Protein AF-0000000079622270 (afdb_homodimer)

Solvent-accessible surface area (backbone atoms only — not comparable to full-atom values): 20433 Å² total; per-residue (Å²): 143,78,89,79,77,82,78,74,82,76,76,93,71,80,85,79,72,76,72,89,62,72,89,66,69,78,71,72,76,74,72,71,74,70,73,71,74,72,74,70,72,70,67,76,63,56,69,81,49,90,47,41,33,38,30,52,75,42,69,56,96,62,70,90,49,65,38,45,79,69,35,42,34,30,33,38,38,40,34,24,39,50,86,61,53,71,69,50,54,27,66,84,71,71,46,60,49,71,49,55,34,57,70,72,81,57,46,54,43,54,40,58,67,50,42,44,38,28,40,59,17,26,37,37,36,37,25,12,14,88,33,54,52,24,70,72,26,52,75,91,70,35,58,51,54,39,33,40,35,33,46,36,34,32,46,23,46,68,83,47,53,56,72,68,77,76,71,75,76,69,84,122,139,85,77,79,76,78,78,74,88,80,76,88,72,81,82,92,70,78,79,86,65,74,91,67,76,81,76,74,79,74,76,71,75,71,73,74,74,73,74,72,73,73,67,77,63,55,70,82,47,90,45,43,33,36,31,52,75,42,70,56,96,61,70,89,50,64,38,44,78,68,35,41,34,28,35,38,38,40,34,24,40,50,86,61,53,70,69,50,51,27,66,84,72,70,47,60,50,71,50,52,33,57,70,73,81,56,46,54,42,55,40,58,68,50,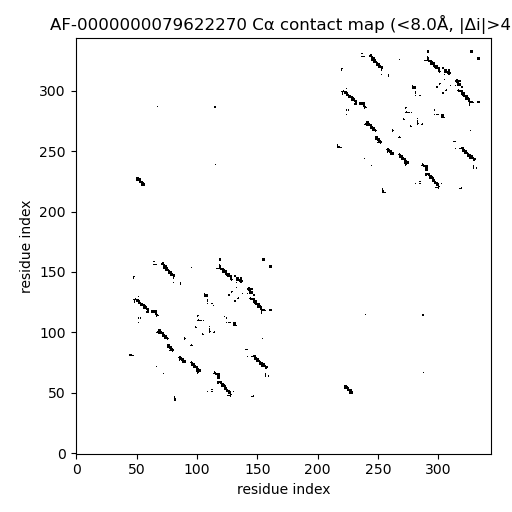40,45,38,30,40,58,16,28,37,37,36,38,26,13,13,88,33,54,52,23,70,72,26,53,76,91,70,35,58,50,53,39,34,40,35,33,45,37,34,34,44,24,46,70,84,45,53,55,74,68,77,78,69,76,72,72,83,123

Nearest PDB structures (foldseek):
  4nnr-assembly2_B  TM=9.450E-01  e=5.520E-14  Homo sapiens
  6vcv-assembly2_B  TM=9.577E-01  e=2.517E-13  Aspergillus fumigatus Af293
  7u0u-assembly1_B  TM=9.580E-01  e=2.979E-13  Aspergillus fumigatus
  7u0s-assembly1_A  TM=9.623E-01  e=5.224E-13  Aspergillus fumigatus Af293
  4r0x-assembly1_A  TM=9.320E-01  e=8.672E-12  Homo sapiens

Secondary structure (DSSP, 8-state):
-------------S---TTTTSTTS--------------------PPP-SSEEEEEEE--S---SB--TT-EEEEEEEEE-TTS-EEEESTTTTS-EEEETTSSSS-HHHHHHTTTPBTT-EEEEEE-GGGTTTTT-BTTTB-TT--EEEEEEEEEETTEE-----------/-----------TT----SSTTSTTS--------------------PPP-SSEEEEEEE--S---SB--TT-EEEEEEEEE-TTS-EEEESTTTTS-EEEETTSSSS-HHHHHHTTTPBTT-EEEEEE-GGGTTTTT-BTTTB-TT--EEEEEEEEEETTEE-----------

pLDDT: mean 76.38, std 29.59, range [21.58, 98.81]

Foldseek 3Di:
DDDPDDDPPDDPDDDPPDPPPDDPDDPPPPVPPPVPPPPPPPPVQDDADPDKDKDFDDDDPDFPDFDAQFWKFWKWKWKDFSVGHTQDGCVVVPGTDIDGALPPPAFQSRNPRRGGGGAFTKMKIWAWQVRHVAQPFDPPRTHGRTIMIMIMHTADINPHGDPPPCPPPPDD/DDPPPVVPDDDDDDDPDDDPPDPPDDPPPPVPPP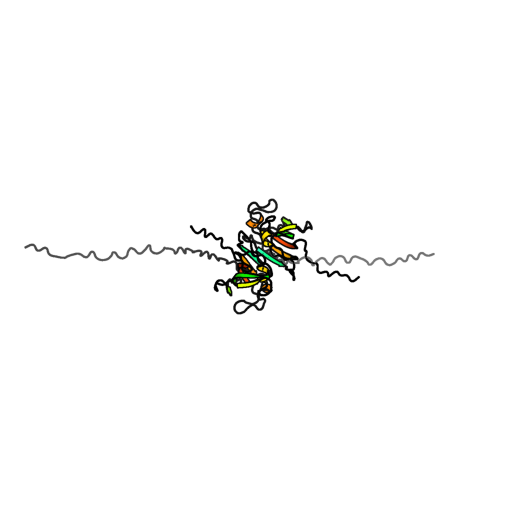PPPPPPPPPVQDDADPDKDKDFDDDDPDFPDFDAQFWKFWKWKWKDFSVGHTQDTCVVVPGTDIDGALPPPAFQSRNPRRGGGGAFTKMKIWAWQVRHVAQPFDPPRTHGRTIMIMIMHTADINPHGDPPPPPPPPPD

Organism: NCBI:txid192012

Sequence (344 aa):
MYKVESNQPVHFTLTMKMANLRLASAIKESLILILLVTATLVSAKSGDVTELQIGVKHKPASCEVQAHKGDKIKVHYRGKLTDGTVFDSSFERGTPFEFELGSGHVIKGWDQGLLGMCVGEKRKLKIPAKMGYGERGSPPKIPGGATLIFDTELIAVNGKGAVLGDDNKGELMYKVESNQPVHFTLTMKMANLRLASAIKESLILILLVTATLVSAKSGDVTELQIGVKHKPASCEVQAHKGDKIKVHYRGKLTDGTVFDSSFERGTPFEFELGSGHVIKGWDQGLLGMCVGEKRKLKIPAKMGYGERGSPPKIPGGATLIFDTELIAVNGKGAVLGDDNKGEL

Structure (mmCIF, N/CA/C/O backbone):
data_AF-0000000079622270-model_v1
#
loop_
_entity.id
_entity.type
_entity.pdbx_description
1 polymer 'peptidylprolyl isomerase'
#
loop_
_atom_site.group_PDB
_atom_site.id
_atom_site.type_symbol
_atom_site.label_atom_id
_atom_site.label_alt_id
_atom_site.label_comp_id
_atom_site.label_asym_id
_atom_site.label_entity_id
_atom_site.label_seq_id
_atom_site.pdbx_PDB_ins_code
_atom_site.Cartn_x
_atom_site.Cartn_y
_atom_site.Cartn_z
_atom_site.occupancy
_atom_site.B_iso_or_equiv
_atom_site.auth_seq_id
_atom_site.auth_comp_id
_atom_site.auth_asym_id
_atom_site.auth_atom_id
_atom_site.pdbx_PDB_model_num
ATOM 1 N N . MET A 1 1 ? -88.125 74.312 -42.094 1 22.88 1 MET A N 1
ATOM 2 C CA . MET A 1 1 ? -87.312 74.5 -40.906 1 22.88 1 MET A CA 1
ATOM 3 C C . MET A 1 1 ? -87.25 73.188 -40.094 1 22.88 1 MET A C 1
ATOM 5 O O . MET A 1 1 ? -88.312 72.625 -39.688 1 22.88 1 MET A O 1
ATOM 9 N N . TYR A 1 2 ? -86.125 72.188 -40.219 1 21.81 2 TYR A N 1
ATOM 10 C CA . TYR A 1 2 ? -85.625 70.812 -40.312 1 21.81 2 TYR A CA 1
ATOM 11 C C . TYR A 1 2 ? -85.375 70.25 -38.938 1 21.81 2 TYR A C 1
ATOM 13 O O . TYR A 1 2 ? -85.062 69.062 -38.781 1 21.81 2 TYR A O 1
ATOM 21 N N . LYS A 1 3 ? -85.188 71.062 -37.812 1 22.69 3 LYS A N 1
ATOM 22 C CA . LYS A 1 3 ? -84 70.562 -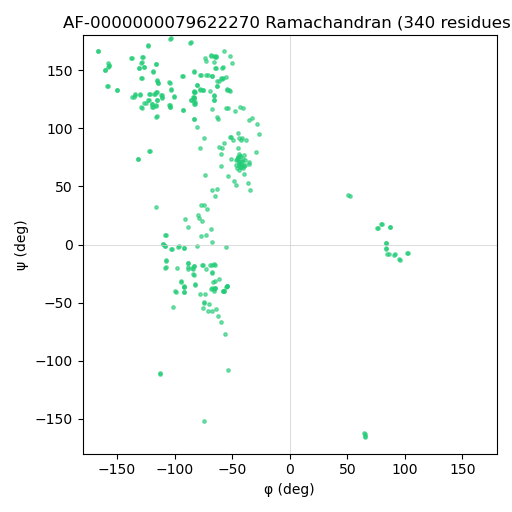37.062 1 22.69 3 LYS A CA 1
ATOM 23 C C . LYS A 1 3 ? -84.312 69.188 -36.406 1 22.69 3 LYS A C 1
ATOM 25 O O . LYS A 1 3 ? -85.438 69 -35.812 1 22.69 3 LYS A O 1
ATOM 30 N N . VAL A 1 4 ? -83.438 68.125 -36.531 1 28.05 4 VAL A N 1
ATOM 31 C CA . VAL A 1 4 ? -82.875 66.812 -36.438 1 28.05 4 VAL A CA 1
ATOM 32 C C . VAL A 1 4 ? -82.625 66.438 -34.969 1 28.05 4 VAL A C 1
ATOM 34 O O . VAL A 1 4 ? -81.625 66.812 -34.375 1 28.05 4 VAL A O 1
ATOM 37 N N . GLU A 1 5 ? -83.625 66.812 -34.188 1 25.88 5 GLU A N 1
ATOM 38 C CA . GLU A 1 5 ? -83.312 66.75 -32.75 1 25.88 5 GLU A CA 1
ATOM 39 C C . GLU A 1 5 ? -82.75 65.375 -32.375 1 25.88 5 GLU A C 1
ATOM 41 O O . GLU A 1 5 ? -83 64.375 -33.062 1 25.88 5 GLU A O 1
ATOM 46 N N . SER A 1 6 ? -82.125 65.25 -31.297 1 26.66 6 SER A N 1
ATOM 47 C CA . SER A 1 6 ? -81.062 64.75 -30.406 1 26.66 6 SER A CA 1
ATOM 48 C C . SER A 1 6 ? -81.312 63.281 -30.031 1 26.66 6 SER A C 1
ATOM 50 O O . SER A 1 6 ? -82.438 62.75 -30.25 1 26.66 6 SER A O 1
ATOM 52 N N . ASN A 1 7 ? -80.875 62.812 -28.891 1 28.38 7 ASN A N 1
ATOM 53 C CA . ASN A 1 7 ? -79.875 62 -28.188 1 28.38 7 ASN A CA 1
ATOM 54 C C . ASN A 1 7 ? -80.562 60.781 -27.531 1 28.38 7 ASN A C 1
ATOM 56 O O . ASN A 1 7 ? -80.875 60.844 -26.359 1 28.38 7 ASN A O 1
ATOM 60 N N . GLN A 1 8 ? -81.625 60.188 -28.078 1 25.84 8 GLN A N 1
ATOM 61 C CA . GLN A 1 8 ? -82.375 59.406 -27.141 1 25.84 8 GLN A CA 1
ATOM 62 C C . GLN A 1 8 ? -81.625 58.125 -26.75 1 25.84 8 GLN A C 1
ATOM 64 O O . GLN A 1 8 ? -82.125 57.031 -26.969 1 25.84 8 GLN A O 1
ATOM 69 N N . PRO A 1 9 ? -80.125 58.156 -26.75 1 30.27 9 PRO A N 1
ATOM 70 C CA . PRO A 1 9 ? -79.75 56.75 -26.938 1 30.27 9 PRO A CA 1
ATOM 71 C C . PRO A 1 9 ? -80.125 55.875 -25.734 1 30.27 9 PRO A C 1
ATOM 73 O O . PRO A 1 9 ? -79.938 56.281 -24.594 1 30.27 9 PRO A O 1
ATOM 76 N N . VAL A 1 10 ? -81 54.906 -25.859 1 28.34 10 VAL A N 1
ATOM 77 C CA . VAL A 1 10 ? -81.75 53.906 -25.062 1 28.34 10 VAL A CA 1
ATOM 78 C C . VAL A 1 10 ? -80.75 53.062 -24.297 1 28.34 10 VAL A C 1
ATOM 80 O O . VAL A 1 10 ? -79.562 52.969 -24.656 1 28.34 10 VAL A O 1
ATOM 83 N N . HIS A 1 11 ? -81.188 52.25 -23.281 1 26.98 11 HIS A N 1
ATOM 84 C CA . HIS A 1 11 ? -81.062 51.625 -21.969 1 26.98 11 HIS A CA 1
ATOM 85 C C . HIS A 1 11 ? -80.312 50.312 -22.031 1 26.98 11 HIS A C 1
ATOM 87 O O . HIS A 1 11 ? -80.312 49.5 -21.078 1 26.98 11 HIS A O 1
ATOM 93 N N . PHE A 1 12 ? -79.5 49.906 -23.234 1 30.28 12 PHE A N 1
ATOM 94 C CA . PHE A 1 12 ? -79.312 48.469 -23.328 1 30.28 12 PHE A CA 1
ATOM 95 C C . PHE A 1 12 ? -78.438 47.969 -22.203 1 30.28 12 PHE A C 1
ATOM 97 O O . PHE A 1 12 ? -77.188 48 -22.297 1 30.28 12 PHE A O 1
ATOM 104 N N . THR A 1 13 ? -78.75 48.438 -20.812 1 25.14 13 THR A N 1
ATOM 105 C CA . THR A 1 13 ? -77.812 48.344 -19.672 1 25.14 13 THR A CA 1
ATOM 106 C C . THR A 1 13 ? -77.312 46.906 -19.5 1 25.14 13 THR A C 1
ATOM 108 O O . THR A 1 13 ? -76.125 46.656 -19.422 1 25.14 13 THR A O 1
ATOM 111 N N . LEU A 1 14 ? -77.812 46.125 -18.359 1 25.52 14 LEU A N 1
ATOM 112 C CA . LEU A 1 14 ? -77.188 45.75 -17.109 1 25.52 14 LEU A CA 1
ATOM 113 C C . LEU A 1 14 ? -76.688 44.281 -17.141 1 25.52 14 LEU A C 1
ATOM 115 O O . LEU A 1 14 ? -75.625 43.969 -16.672 1 25.52 14 LEU A O 1
ATOM 119 N N . THR A 1 15 ? -77.688 43.188 -17.516 1 29.2 15 THR A N 1
ATOM 120 C CA . THR A 1 15 ? -77.812 42.062 -16.625 1 29.2 15 THR A CA 1
ATOM 121 C C . THR A 1 15 ? -76.875 40.938 -17 1 29.2 15 THR A C 1
ATOM 123 O O . THR A 1 15 ? -77.312 39.812 -17.234 1 29.2 15 THR A O 1
ATOM 126 N N . MET A 1 16 ? -75.75 41.219 -17.766 1 26.06 16 MET A N 1
ATOM 127 C CA . MET A 1 16 ? -75 40.125 -18.344 1 26.06 16 MET A CA 1
ATOM 128 C C . MET A 1 16 ? -74.312 39.281 -17.25 1 26.06 16 MET A C 1
ATOM 130 O O . MET A 1 16 ? -73.375 38.562 -17.516 1 26.06 16 MET A O 1
ATOM 134 N N . LYS A 1 17 ? -74.562 39.688 -15.875 1 27.06 17 LYS A N 1
ATOM 135 C CA . LYS A 1 17 ? -73.562 39.312 -14.867 1 27.06 17 LYS A CA 1
ATOM 136 C C . LYS A 1 17 ? -73.438 37.812 -14.75 1 27.06 17 LYS A C 1
ATOM 138 O O . LYS A 1 17 ? -72.312 37.281 -14.633 1 27.06 17 LYS A O 1
ATOM 143 N N . MET A 1 18 ? -74.5 37 -14.367 1 25.98 18 MET A N 1
ATOM 144 C CA . MET A 1 18 ? -74.438 36.031 -13.297 1 25.98 18 MET A CA 1
ATOM 145 C C . MET A 1 18 ? -73.938 34.688 -13.828 1 25.98 18 MET A C 1
ATOM 147 O O . MET A 1 18 ? -73.938 33.688 -13.094 1 25.98 18 MET A O 1
ATOM 151 N N . ALA A 1 19 ? -74 34.406 -15.141 1 26.42 19 ALA A N 1
ATOM 152 C CA . ALA A 1 19 ? -74.125 33 -15.484 1 26.42 19 ALA A CA 1
ATOM 153 C C . ALA A 1 19 ? -72.812 32.25 -15.125 1 26.42 19 ALA A C 1
ATOM 155 O O . ALA A 1 19 ? -72.812 31.047 -14.883 1 26.42 19 ALA A O 1
ATOM 156 N N . ASN A 1 20 ? -71.625 32.875 -15.344 1 29.44 20 ASN A N 1
ATOM 157 C CA . ASN A 1 20 ? -70.562 31.984 -15.672 1 29.44 20 ASN A CA 1
ATOM 158 C C . ASN A 1 20 ? -70 31.25 -14.445 1 29.44 20 ASN A C 1
ATOM 160 O O . ASN A 1 20 ? -69.062 31.703 -13.789 1 29.44 20 ASN A O 1
ATOM 164 N N . LEU A 1 21 ? -70.812 30.891 -13.414 1 27.17 21 LEU A N 1
ATOM 165 C CA . LEU A 1 21 ? -70.5 30.391 -12.078 1 27.17 21 LEU A CA 1
ATOM 166 C C . LEU A 1 21 ? -69.812 29.031 -12.148 1 27.17 21 LEU A C 1
ATOM 168 O O . LEU A 1 21 ? -68.938 28.734 -11.32 1 27.17 21 LEU A O 1
ATOM 172 N N . ARG A 1 22 ? -70.438 27.984 -12.82 1 28.02 22 ARG A N 1
ATOM 173 C CA . ARG A 1 22 ? -70.438 26.656 -12.234 1 28.02 22 ARG A CA 1
ATOM 174 C C . ARG A 1 22 ? -69 26.047 -12.297 1 28.02 22 ARG A C 1
ATOM 176 O O . ARG A 1 22 ? -68.625 25.234 -11.445 1 28.02 22 ARG A O 1
ATOM 183 N N . LEU A 1 23 ? -68.438 25.938 -13.445 1 30.91 23 LEU A N 1
ATOM 184 C CA . LEU A 1 23 ? -67.5 24.812 -13.727 1 30.91 23 LEU A CA 1
ATOM 185 C C . LEU A 1 23 ? -66.25 24.938 -12.945 1 30.91 23 LEU A C 1
ATOM 187 O O . LEU A 1 23 ? -65.188 25.281 -13.516 1 30.91 23 LEU A O 1
ATOM 191 N N . ALA A 1 24 ? -66.062 25.734 -11.961 1 28.7 24 ALA A N 1
ATOM 192 C CA . ALA A 1 24 ? -64.812 26.062 -11.32 1 28.7 24 ALA A CA 1
ATOM 193 C C . ALA A 1 24 ? -64.25 24.844 -10.586 1 28.7 24 ALA A C 1
ATOM 195 O O . ALA A 1 24 ? -63.031 24.797 -10.297 1 28.7 24 ALA A O 1
ATOM 196 N N . SER A 1 25 ? -65.125 24.078 -10 1 29.25 25 SER A N 1
ATOM 197 C CA . SER A 1 25 ? -64.625 23.516 -8.75 1 29.25 25 SER A CA 1
ATOM 198 C C . SER A 1 25 ? -63.469 22.516 -9.008 1 29.25 25 SER A C 1
ATOM 200 O O . SER A 1 25 ? -62.562 22.391 -8.195 1 29.25 25 SER A O 1
ATOM 202 N N . ALA A 1 26 ? -63.719 21.484 -9.805 1 31.2 26 ALA A N 1
ATOM 203 C CA . ALA A 1 26 ? -63.156 20.172 -9.539 1 31.2 26 ALA A CA 1
ATOM 204 C C . ALA A 1 26 ? -61.656 20.156 -9.852 1 31.2 26 ALA A C 1
ATOM 206 O O . ALA A 1 26 ? -61.219 19.5 -10.789 1 31.2 26 ALA A O 1
ATOM 207 N N . ILE A 1 27 ? -61.031 21.188 -10.125 1 34.75 27 ILE A N 1
ATOM 208 C CA . ILE A 1 27 ? -59.625 20.938 -10.508 1 34.75 27 ILE A CA 1
ATOM 209 C C . ILE A 1 27 ? -58.906 20.25 -9.375 1 34.75 27 ILE A C 1
ATOM 211 O O . ILE A 1 27 ? -58.688 20.828 -8.305 1 34.75 27 ILE A O 1
ATOM 215 N N . LYS A 1 28 ? -59.312 18.922 -9.062 1 34.84 28 LYS A N 1
ATOM 216 C CA . LYS A 1 28 ? -58.594 18.062 -8.109 1 34.84 28 LYS A CA 1
ATOM 217 C C . LYS A 1 28 ? -57.094 18.203 -8.258 1 34.84 28 LYS A C 1
ATOM 219 O O . LYS A 1 28 ? -56.594 18.312 -9.375 1 34.84 28 LYS A O 1
ATOM 224 N N . GLU A 1 29 ? -56.469 18.688 -7.176 1 37.56 29 GLU A N 1
ATOM 225 C CA . GLU A 1 29 ? -55.094 18.719 -6.758 1 37.56 29 GLU A CA 1
ATOM 226 C C . GLU A 1 29 ? -54.375 17.391 -7.086 1 37.56 29 GLU A C 1
ATOM 228 O O . GLU A 1 29 ? -54.781 16.344 -6.578 1 37.56 29 GLU A O 1
ATOM 233 N N . SER A 1 30 ? -54.312 17.047 -8.352 1 40.84 30 SER A N 1
ATOM 234 C CA . SER A 1 30 ? -53.375 15.938 -8.531 1 40.84 30 SER A CA 1
ATOM 235 C C . SER A 1 30 ? -52.094 16.156 -7.75 1 40.84 30 SER A C 1
ATOM 237 O O . SER A 1 30 ? -51.375 17.141 -7.988 1 40.84 30 SER A O 1
ATOM 239 N N . LEU A 1 31 ? -52.156 15.914 -6.41 1 36.53 31 LEU A N 1
ATOM 240 C CA . LEU A 1 31 ? -50.969 15.797 -5.594 1 36.53 31 LEU A CA 1
ATOM 241 C C . LEU A 1 31 ? -49.875 15.039 -6.344 1 36.53 31 LEU A C 1
ATOM 243 O O . LEU A 1 31 ? -50.031 13.852 -6.645 1 36.53 31 LEU A O 1
ATOM 247 N N . ILE A 1 32 ? -49.344 15.617 -7.363 1 39.44 32 ILE A N 1
ATOM 248 C CA . ILE A 1 32 ? -48.062 15.094 -7.887 1 39.44 32 ILE A CA 1
ATOM 249 C C . ILE A 1 32 ? -47.125 14.781 -6.734 1 39.44 32 ILE A C 1
ATOM 251 O O . ILE A 1 32 ? -46.75 15.672 -5.961 1 39.44 32 ILE A O 1
ATOM 255 N N . LEU A 1 33 ? -47.406 13.648 -6.066 1 38.28 33 LEU A N 1
ATOM 256 C CA . LEU A 1 33 ? -46.375 13.086 -5.211 1 38.28 33 LEU A CA 1
ATOM 257 C C . LEU A 1 33 ? -45 13.188 -5.871 1 38.28 33 LEU A C 1
ATOM 259 O O . LEU A 1 33 ? -44.75 12.531 -6.891 1 38.28 33 LEU A O 1
ATOM 263 N N . ILE A 1 34 ? -44.5 14.414 -6.055 1 42.03 34 ILE A N 1
ATOM 264 C CA . ILE A 1 34 ? -43.094 14.508 -6.324 1 42.03 34 ILE A CA 1
ATOM 265 C C . ILE A 1 34 ? -42.312 13.547 -5.414 1 42.03 34 ILE A C 1
ATOM 267 O O . ILE A 1 34 ? -42.312 13.703 -4.191 1 42.03 34 ILE A O 1
ATOM 271 N N . LEU A 1 35 ? -42.438 12.266 -5.719 1 39.5 35 LEU A N 1
ATOM 272 C CA . LEU A 1 35 ? -41.469 11.367 -5.121 1 39.5 35 LEU A CA 1
ATOM 273 C C . LEU A 1 35 ? -40.062 11.977 -5.156 1 39.5 35 LEU A C 1
ATOM 275 O O . LEU A 1 35 ? -39.5 12.156 -6.227 1 39.5 35 LEU A O 1
ATOM 279 N N . LEU A 1 36 ? -39.844 13.055 -4.383 1 41.38 36 LEU A N 1
ATOM 280 C CA . LEU A 1 36 ? -38.469 13.445 -4.098 1 41.38 36 LEU A CA 1
ATOM 281 C C . LEU A 1 36 ? -37.594 12.211 -3.854 1 41.38 36 LEU A C 1
ATOM 283 O O . LEU A 1 36 ? -37.75 11.531 -2.842 1 41.38 36 LEU A O 1
ATOM 287 N N . VAL A 1 37 ? -37.375 11.43 -4.879 1 40.69 37 VAL A N 1
ATOM 288 C CA . VAL A 1 37 ? -36.281 10.484 -4.758 1 40.69 37 VAL A CA 1
ATOM 289 C C . VAL A 1 37 ? -35.062 11.172 -4.137 1 40.69 37 VAL A C 1
ATOM 291 O O . VAL A 1 37 ? -34.438 12.039 -4.758 1 40.69 37 VAL A O 1
ATOM 294 N N . THR A 1 38 ? -35.094 11.523 -2.854 1 41.31 38 THR A N 1
ATOM 295 C CA . THR A 1 38 ? -33.844 11.844 -2.174 1 41.31 38 THR A CA 1
ATOM 296 C C . THR A 1 38 ? -32.75 10.844 -2.549 1 41.31 38 THR A C 1
ATOM 298 O O . THR A 1 38 ? -32.875 9.648 -2.268 1 41.31 38 THR A O 1
ATOM 301 N N . ALA A 1 39 ? -32.156 10.906 -3.691 1 38.88 39 ALA A N 1
ATOM 302 C CA . ALA A 1 39 ? -30.891 10.242 -3.893 1 38.88 39 ALA A CA 1
ATOM 303 C C . ALA A 1 39 ? -29.969 10.438 -2.686 1 38.88 39 ALA A C 1
ATOM 305 O O . ALA A 1 39 ? -29.453 11.531 -2.461 1 38.88 39 ALA A O 1
ATOM 306 N N . THR A 1 40 ? -30.25 9.859 -1.56 1 37.38 40 THR A N 1
ATOM 307 C CA . THR A 1 40 ? -29.219 9.797 -0.522 1 37.38 40 THR A CA 1
ATOM 308 C C . THR A 1 40 ? -27.875 9.391 -1.112 1 37.38 40 THR A C 1
ATOM 310 O O . THR A 1 40 ? -27.734 8.289 -1.658 1 37.38 40 THR A O 1
ATOM 313 N N . LEU A 1 41 ? -27.172 10.25 -1.85 1 37.72 41 LEU A N 1
ATOM 314 C CA . LEU A 1 41 ? -25.75 9.977 -2 1 37.72 41 LEU A CA 1
ATOM 315 C C . LEU A 1 41 ? -25.172 9.375 -0.722 1 37.72 41 LEU A C 1
ATOM 317 O O . LEU A 1 41 ? -25.062 10.062 0.297 1 37.72 41 LEU A O 1
ATOM 321 N N . VAL A 1 42 ? -25.516 8.203 -0.39 1 35.41 42 VAL A N 1
ATOM 322 C CA . VAL A 1 42 ? -24.75 7.539 0.659 1 35.41 42 VAL A CA 1
ATOM 323 C C . VAL A 1 42 ? -23.266 7.773 0.435 1 35.41 42 VAL A C 1
ATOM 325 O O . VAL A 1 42 ? -22.688 7.262 -0.527 1 35.41 42 VAL A O 1
ATOM 328 N N . SER A 1 43 ? -22.812 9.125 0.578 1 39.19 43 SER A N 1
ATOM 329 C CA . SER A 1 43 ? -21.359 9.203 0.719 1 39.19 43 SER A CA 1
ATOM 330 C C . SER A 1 43 ? -20.812 8.047 1.559 1 39.19 43 SER A C 1
ATOM 332 O O . SER A 1 43 ? -21.25 7.844 2.691 1 39.19 43 SER A O 1
ATOM 334 N N . ALA A 1 44 ? -20.469 6.984 0.971 1 45.12 44 ALA A N 1
ATOM 335 C CA . ALA A 1 44 ? -19.844 5.898 1.722 1 45.12 44 ALA A CA 1
ATOM 336 C C . ALA A 1 44 ? -18.859 6.441 2.764 1 45.12 44 ALA A C 1
ATOM 338 O O . ALA A 1 44 ? -17.859 7.074 2.418 1 45.12 44 ALA A O 1
ATOM 339 N N . LYS A 1 45 ? -19.359 6.984 3.924 1 53.91 45 LYS A N 1
ATOM 340 C CA . LYS A 1 45 ? -18.5 7.297 5.062 1 53.91 45 LYS A CA 1
ATOM 341 C C . LYS A 1 45 ? -17.375 6.266 5.207 1 53.91 45 LYS A C 1
ATOM 343 O O . LYS A 1 45 ? -17.641 5.059 5.227 1 53.91 45 LYS A O 1
ATOM 348 N N . SER A 1 46 ? -16.109 6.809 4.82 1 69.25 46 SER A N 1
ATOM 349 C CA . SER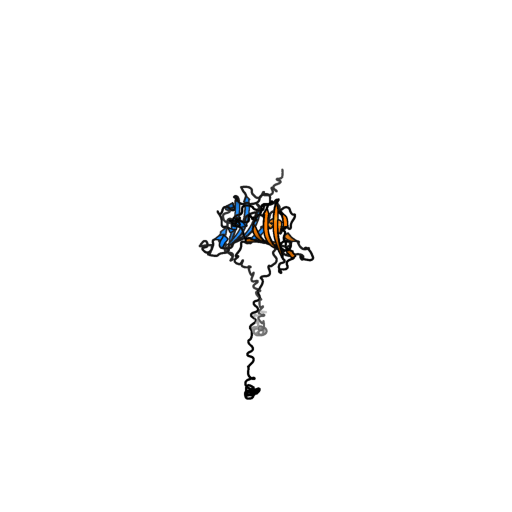 A 1 46 ? -14.992 5.895 5.082 1 69.25 46 SER A CA 1
ATOM 350 C C . SER A 1 46 ? -14.961 5.465 6.543 1 69.25 46 SER A C 1
ATOM 352 O O . SER A 1 46 ? -15.125 6.293 7.441 1 69.25 46 SER A O 1
ATOM 354 N N . GLY A 1 47 ? -15.117 4.23 6.816 1 83.81 47 GLY A N 1
ATOM 355 C CA . GLY A 1 47 ? -15.086 3.705 8.172 1 83.81 47 GLY A CA 1
ATOM 356 C C . GLY A 1 47 ? -13.68 3.658 8.758 1 83.81 47 GLY A C 1
ATOM 357 O O . GLY A 1 47 ? -12.703 3.865 8.039 1 83.81 47 GLY A O 1
ATOM 358 N N . ASP A 1 48 ? -13.633 3.58 10.102 1 93.94 48 ASP A N 1
ATOM 359 C CA . ASP A 1 48 ? -12.367 3.41 10.812 1 93.94 48 ASP A CA 1
ATOM 360 C C . ASP A 1 48 ? -11.641 2.15 10.352 1 93.94 48 ASP A C 1
ATOM 362 O O . ASP A 1 48 ? -12.281 1.184 9.922 1 93.94 48 ASP A O 1
ATOM 366 N N . VAL A 1 49 ? -10.359 2.275 10.305 1 96.5 49 VAL A N 1
ATOM 367 C CA . VAL A 1 49 ? -9.562 1.105 9.953 1 96.5 49 VAL A CA 1
ATOM 368 C C . VAL A 1 49 ? -8.672 0.717 11.133 1 96.5 49 VAL A C 1
ATOM 370 O O . VAL A 1 49 ? -8.375 1.545 11.992 1 96.5 49 VAL A O 1
ATOM 373 N N . THR A 1 50 ? -8.289 -0.624 11.148 1 95.81 50 THR A N 1
ATOM 374 C CA . THR A 1 50 ? -7.41 -1.104 12.211 1 95.81 50 THR A CA 1
ATOM 375 C C . THR A 1 50 ? -6.008 -1.375 11.664 1 95.81 50 THR A C 1
ATOM 377 O O . THR A 1 50 ? -5.066 -1.583 12.438 1 95.81 50 THR A O 1
ATOM 380 N N . GLU A 1 51 ? -5.852 -1.44 10.312 1 96.5 51 GLU A N 1
ATOM 381 C CA . GLU A 1 51 ? -4.566 -1.608 9.633 1 96.5 51 GLU A CA 1
ATOM 382 C C . GLU A 1 51 ? -4.367 -0.541 8.562 1 96.5 51 GLU A C 1
ATOM 384 O O . GLU A 1 51 ? -5.336 0.034 8.062 1 96.5 51 GLU A O 1
ATOM 389 N N . LEU A 1 52 ? -3.094 -0.347 8.281 1 98.25 52 LEU A N 1
ATOM 390 C CA . LEU A 1 52 ? -2.785 0.614 7.23 1 98.25 52 LEU A CA 1
ATOM 391 C C . LEU A 1 52 ? -3.295 0.123 5.879 1 98.25 52 LEU A C 1
ATOM 393 O O . LEU A 1 52 ? -3.057 -1.026 5.5 1 98.25 52 LEU A O 1
ATOM 397 N N . GLN 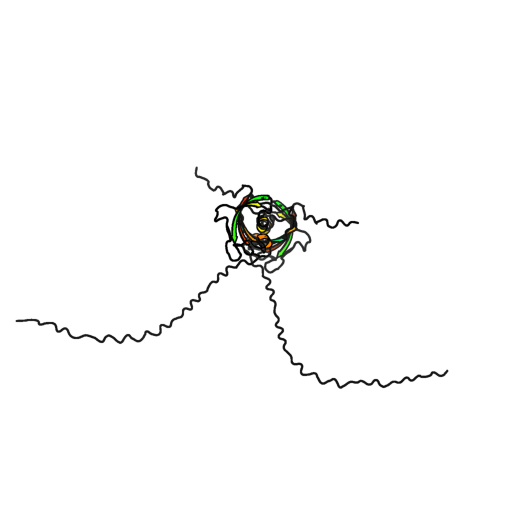A 1 53 ? -4.055 0.985 5.184 1 98.25 53 GLN A N 1
ATOM 398 C CA . GLN A 1 53 ? -4.508 0.726 3.822 1 98.25 53 GLN A CA 1
ATOM 399 C C . GLN A 1 53 ? -3.949 1.762 2.85 1 98.25 53 GLN A C 1
ATOM 401 O O . GLN A 1 53 ? -4.074 2.967 3.078 1 98.25 53 GLN A O 1
ATOM 406 N N . ILE A 1 54 ? -3.375 1.208 1.785 1 98.56 54 ILE A N 1
ATOM 407 C CA . ILE A 1 54 ? -2.787 2.047 0.748 1 98.56 54 ILE A CA 1
ATOM 408 C C . ILE A 1 54 ? -3.539 1.849 -0.566 1 98.56 54 ILE A C 1
ATOM 410 O O . ILE A 1 54 ? -3.623 0.729 -1.077 1 98.56 54 ILE A O 1
ATOM 414 N N . GLY A 1 55 ? -4.09 2.875 -1.042 1 98.12 55 GLY A N 1
ATOM 415 C CA . GLY A 1 55 ? -4.676 2.879 -2.373 1 98.12 55 GLY A CA 1
ATOM 416 C C . GLY A 1 55 ? -3.82 3.602 -3.398 1 98.12 55 GLY A C 1
ATOM 417 O O . GLY A 1 55 ? -3.564 4.801 -3.268 1 98.12 55 GLY A O 1
ATOM 418 N N . VAL A 1 56 ? -3.381 2.871 -4.422 1 97.62 56 VAL A N 1
ATOM 419 C CA . VAL A 1 56 ? -2.631 3.492 -5.508 1 97.62 56 VAL A CA 1
ATOM 420 C C . VAL A 1 56 ? -3.596 4.105 -6.52 1 97.62 56 VAL A C 1
ATOM 422 O O . VAL A 1 56 ? -4.199 3.389 -7.324 1 97.62 56 VAL A O 1
ATOM 425 N N . LYS A 1 57 ? -3.646 5.418 -6.512 1 97.19 57 LYS A N 1
ATOM 426 C CA . LYS A 1 57 ? -4.656 6.121 -7.301 1 97.19 57 LYS A CA 1
ATOM 427 C C . LYS A 1 57 ? -4.125 6.469 -8.688 1 97.19 57 LYS A C 1
ATOM 429 O O . LYS A 1 57 ? -4.895 6.566 -9.648 1 97.19 57 LYS A O 1
ATOM 434 N N . HIS A 1 58 ? -2.91 6.785 -8.789 1 95.62 58 HIS A N 1
ATOM 435 C CA . HIS A 1 58 ? -2.236 7.098 -10.039 1 95.62 58 HIS A CA 1
ATOM 436 C C . HIS A 1 58 ? -0.76 6.723 -9.984 1 95.62 58 HIS A C 1
ATOM 438 O O . HIS A 1 58 ? -0.07 7.047 -9.016 1 95.62 58 HIS A O 1
ATOM 444 N N . LYS A 1 59 ? -0.364 6.098 -10.977 1 93.38 59 LYS A N 1
ATOM 445 C CA . LYS A 1 59 ? 1.056 5.805 -11.148 1 93.38 59 LYS A CA 1
ATOM 446 C C . LYS A 1 59 ? 1.534 6.199 -12.547 1 93.38 59 LYS A C 1
ATOM 448 O O . LYS A 1 59 ? 0.933 5.809 -13.547 1 93.38 59 LYS A O 1
ATOM 453 N N . PRO A 1 60 ? 2.615 6.953 -12.555 1 92.94 60 PRO A N 1
ATOM 454 C CA . PRO A 1 60 ? 3.123 7.344 -13.875 1 92.94 60 PRO A CA 1
ATOM 455 C C . PRO A 1 60 ? 3.596 6.148 -14.703 1 92.94 60 PRO A C 1
ATOM 457 O O . PRO A 1 60 ? 3.855 5.078 -14.148 1 92.94 60 PRO A O 1
ATOM 460 N N . ALA A 1 61 ? 3.705 6.379 -16 1 87.31 61 ALA A N 1
ATOM 461 C CA . ALA A 1 61 ? 4.09 5.32 -16.938 1 87.31 61 ALA A CA 1
ATOM 462 C C . ALA A 1 61 ? 5.512 4.84 -16.672 1 87.31 61 ALA A C 1
ATOM 464 O O . ALA A 1 61 ? 5.797 3.643 -16.766 1 87.31 61 ALA A O 1
ATOM 465 N N . SER A 1 62 ? 6.301 5.84 -16.328 1 88.25 62 SER A N 1
ATOM 466 C CA . SER A 1 62 ? 7.68 5.504 -15.992 1 88.25 62 SER A CA 1
ATOM 467 C C . SER A 1 62 ? 7.988 5.805 -14.531 1 88.25 62 SER A C 1
ATOM 469 O O . SER A 1 62 ? 7.434 6.746 -13.961 1 88.25 62 SER A O 1
ATOM 471 N N . CYS A 1 63 ? 8.734 4.934 -13.984 1 90.56 63 CYS A N 1
ATOM 472 C CA . CYS A 1 63 ? 9.164 5.102 -12.609 1 90.56 63 CYS A CA 1
ATOM 473 C C . CYS A 1 63 ? 10.688 5.117 -12.508 1 90.56 63 CYS A C 1
ATOM 475 O O . CYS A 1 63 ? 11.297 4.133 -12.086 1 90.56 63 CYS A O 1
ATOM 477 N N . GLU A 1 64 ? 11.227 6.246 -12.805 1 88.81 64 GLU A N 1
ATOM 478 C CA . GLU A 1 64 ? 12.68 6.359 -12.82 1 88.81 64 GLU A CA 1
ATOM 479 C C . GLU A 1 64 ? 13.227 6.586 -11.414 1 88.81 64 GLU A C 1
ATOM 481 O O . GLU A 1 64 ? 14.344 6.164 -11.102 1 88.81 64 GLU A O 1
ATOM 486 N N . VAL A 1 65 ? 12.461 7.297 -10.648 1 94 65 VAL A N 1
ATOM 487 C CA . VAL A 1 65 ? 12.891 7.605 -9.289 1 94 65 VAL A CA 1
ATOM 488 C C . VAL A 1 65 ? 11.844 7.109 -8.289 1 94 65 VAL A C 1
ATOM 490 O O . VAL A 1 65 ? 10.672 7.504 -8.359 1 94 65 VAL A O 1
ATOM 493 N N . GLN A 1 66 ? 12.297 6.262 -7.332 1 95.12 66 GLN A N 1
ATOM 494 C CA . GLN A 1 66 ? 11.43 5.691 -6.309 1 95.12 66 GLN A CA 1
ATOM 495 C C . GLN A 1 66 ? 11.875 6.117 -4.91 1 95.12 66 GLN A C 1
ATOM 497 O O . GLN A 1 66 ? 13.07 6.25 -4.648 1 95.12 66 GLN A O 1
ATOM 502 N N . ALA A 1 67 ? 10.906 6.207 -4.098 1 96.88 67 ALA A N 1
ATOM 503 C CA . ALA A 1 67 ? 11.195 6.598 -2.721 1 96.88 67 ALA A CA 1
ATOM 504 C C . ALA A 1 67 ? 11.641 5.395 -1.896 1 96.88 67 ALA A C 1
ATOM 506 O O . ALA A 1 67 ? 10.984 4.348 -1.903 1 96.88 67 ALA A O 1
ATOM 507 N N . HIS A 1 68 ? 12.758 5.59 -1.171 1 94.38 68 HIS A N 1
ATOM 508 C CA . HIS A 1 68 ? 13.297 4.574 -0.277 1 94.38 68 HIS A CA 1
ATOM 509 C C . HIS A 1 68 ? 13.539 5.141 1.119 1 94.38 68 HIS A C 1
ATOM 511 O O . HIS A 1 68 ? 13.547 6.359 1.307 1 94.38 68 HIS A O 1
ATOM 517 N N . LYS A 1 69 ? 13.641 4.145 2.02 1 93.62 69 LYS A N 1
ATOM 518 C CA . LYS A 1 69 ? 14 4.574 3.369 1 93.62 69 LYS A CA 1
ATOM 519 C C . LYS A 1 69 ? 15.25 5.449 3.354 1 93.62 69 LYS A C 1
ATOM 521 O O . LYS A 1 69 ? 16.25 5.105 2.707 1 93.62 69 LYS A O 1
ATOM 526 N N . GLY A 1 70 ? 15.172 6.527 4.023 1 95.75 70 GLY A N 1
ATOM 527 C CA . GLY A 1 70 ? 16.312 7.41 4.16 1 95.75 70 GLY A CA 1
ATOM 528 C C . GLY A 1 70 ? 16.312 8.547 3.156 1 95.75 70 GLY A C 1
ATOM 529 O O . GLY A 1 70 ? 17.078 9.508 3.297 1 95.75 70 GLY A O 1
ATOM 530 N N . ASP A 1 71 ? 15.516 8.469 2.186 1 97.44 71 ASP A N 1
ATOM 531 C CA . ASP A 1 71 ? 15.438 9.523 1.176 1 97.44 71 ASP A CA 1
ATOM 532 C C . ASP A 1 71 ? 14.797 10.781 1.742 1 97.44 71 ASP A C 1
ATOM 534 O O . ASP A 1 71 ? 13.883 10.703 2.572 1 97.44 71 ASP A O 1
ATOM 538 N N . LYS A 1 72 ? 15.273 11.953 1.256 1 98.62 72 LYS A N 1
ATOM 539 C CA . LYS A 1 72 ? 14.523 13.195 1.434 1 98.62 72 LYS A CA 1
ATOM 540 C C . LYS A 1 72 ? 13.438 13.336 0.367 1 98.62 72 LYS A C 1
ATOM 542 O O . LYS A 1 72 ? 13.742 13.367 -0.829 1 98.62 72 LYS A O 1
ATOM 547 N N . ILE A 1 73 ? 12.188 13.438 0.901 1 98.44 73 ILE A N 1
ATOM 548 C CA . ILE A 1 73 ? 11.133 13.477 -0.109 1 98.44 73 ILE A CA 1
ATOM 549 C C . ILE A 1 73 ? 10.25 14.711 0.11 1 98.44 73 ILE A C 1
ATOM 551 O O . ILE A 1 73 ? 10.211 15.258 1.212 1 98.44 73 ILE A O 1
ATOM 555 N N . LYS A 1 74 ? 9.641 15.18 -1.023 1 98.5 74 LYS A N 1
ATOM 556 C CA . LYS A 1 74 ? 8.625 16.234 -1.027 1 98.5 74 LYS A CA 1
ATOM 557 C C . LYS A 1 74 ? 7.266 15.672 -1.422 1 98.5 74 LYS A C 1
ATOM 559 O O . LYS A 1 74 ? 7.129 15.031 -2.467 1 98.5 74 LYS A O 1
ATOM 564 N N . VAL A 1 75 ? 6.293 15.992 -0.568 1 98.56 75 VAL A N 1
ATOM 565 C CA . VAL A 1 75 ? 4.969 15.414 -0.78 1 98.56 75 VAL A CA 1
ATOM 566 C C . VAL A 1 75 ? 3.904 16.5 -0.626 1 98.56 75 VAL A C 1
ATOM 568 O O . VAL A 1 75 ? 3.906 17.25 0.357 1 98.56 75 VAL A O 1
ATOM 571 N N . HIS A 1 76 ? 2.961 16.656 -1.631 1 98.5 76 HIS A N 1
ATOM 572 C CA . HIS A 1 76 ? 1.702 17.359 -1.397 1 98.5 76 HIS A CA 1
ATOM 573 C C . HIS A 1 76 ? 0.67 16.438 -0.761 1 98.5 76 HIS A C 1
ATOM 575 O O . HIS A 1 76 ? 0.642 15.234 -1.05 1 98.5 76 HIS A O 1
ATOM 581 N N . TYR A 1 77 ? -0.16 17.016 0.031 1 98.69 77 TYR A N 1
ATOM 582 C CA . TYR A 1 77 ? -1.124 16.156 0.704 1 98.69 77 TYR A CA 1
ATOM 583 C C . TYR A 1 77 ? -2.35 16.938 1.146 1 98.69 77 TYR A C 1
ATOM 585 O O . TYR A 1 77 ? -2.293 18.172 1.269 1 98.69 77 TYR A O 1
ATOM 593 N N . ARG A 1 78 ? -3.428 16.281 1.282 1 98.69 78 ARG A N 1
ATOM 594 C CA . ARG A 1 78 ? -4.625 16.688 2.016 1 98.69 78 ARG A CA 1
ATOM 595 C C . ARG A 1 78 ? -5.008 15.648 3.057 1 98.69 78 ARG A C 1
ATOM 597 O O . ARG A 1 78 ? -5.211 14.477 2.723 1 98.69 78 ARG A O 1
ATOM 604 N N . GLY A 1 79 ? -5.066 16.062 4.332 1 98.38 79 GLY A N 1
ATOM 605 C CA . GLY A 1 79 ? -5.48 15.188 5.418 1 98.38 79 GLY A CA 1
ATOM 606 C C . GLY A 1 79 ? -6.902 15.445 5.879 1 98.38 79 GLY A C 1
ATOM 607 O O . GLY A 1 79 ? -7.297 16.594 6.105 1 98.38 79 GLY A O 1
ATOM 608 N N . LYS A 1 80 ? -7.645 14.352 6.023 1 98.62 80 LYS A N 1
ATOM 609 C CA . LYS A 1 80 ? -9.039 14.461 6.438 1 98.62 80 LYS A CA 1
ATOM 610 C C . LYS A 1 80 ? -9.391 13.406 7.48 1 98.62 80 LYS A C 1
ATOM 612 O O . LYS A 1 80 ? -8.727 12.367 7.562 1 98.62 80 LYS A O 1
ATOM 617 N N . LEU A 1 81 ? -10.445 13.656 8.172 1 98.44 81 LEU A N 1
ATOM 618 C CA . LEU A 1 81 ? -11.094 12.656 9.016 1 98.44 81 LEU A CA 1
ATOM 619 C C . LEU A 1 81 ? -12.078 11.828 8.203 1 98.44 81 LEU A C 1
ATOM 621 O O . LEU A 1 81 ? -12.344 12.133 7.035 1 98.44 81 LEU A O 1
ATOM 625 N N . THR A 1 82 ? -12.633 10.781 8.906 1 97.81 82 THR A N 1
ATOM 626 C CA . THR A 1 82 ? -13.539 9.875 8.203 1 97.81 82 THR A CA 1
ATOM 627 C C . THR A 1 82 ? -14.844 10.578 7.844 1 97.81 82 THR A C 1
ATOM 629 O O . THR A 1 82 ? -15.547 10.156 6.926 1 97.81 82 THR A O 1
ATOM 632 N N . ASP A 1 83 ? -15.141 11.672 8.461 1 96.31 83 ASP A N 1
ATOM 633 C CA . ASP A 1 83 ? -16.375 12.398 8.164 1 96.31 83 ASP A CA 1
ATOM 634 C C . ASP A 1 83 ? -16.141 13.445 7.074 1 96.31 83 ASP A C 1
ATOM 636 O O . ASP A 1 83 ? -17.047 14.195 6.719 1 96.31 83 ASP A O 1
ATOM 640 N N . GLY A 1 84 ? -14.945 13.547 6.664 1 97.38 84 GLY A N 1
ATOM 641 C CA . GLY A 1 84 ? -14.641 14.445 5.562 1 97.38 84 GLY A CA 1
ATOM 642 C C . GLY A 1 84 ? -14.008 15.75 6.008 1 97.38 84 GLY A C 1
ATOM 643 O O . GLY A 1 84 ? -13.523 16.531 5.184 1 97.38 84 GLY A O 1
ATOM 644 N N . THR A 1 85 ? -13.945 15.984 7.258 1 97.81 85 THR A N 1
ATOM 645 C CA . THR A 1 85 ? -13.352 17.219 7.754 1 97.81 85 THR A CA 1
ATOM 646 C C . THR A 1 85 ? -11.859 17.266 7.445 1 97.81 85 THR A C 1
ATOM 648 O O . THR A 1 85 ? -11.109 16.359 7.824 1 97.81 85 THR A O 1
ATOM 651 N N . VAL A 1 86 ? -11.484 18.328 6.773 1 98.12 86 VAL A N 1
ATOM 652 C CA . VAL A 1 86 ? -10.078 18.531 6.457 1 98.12 86 VAL A CA 1
ATOM 653 C C . VAL A 1 86 ? -9.359 19.172 7.648 1 98.12 86 VAL A C 1
ATOM 655 O O . VAL A 1 86 ? -9.781 20.219 8.141 1 98.12 86 VAL A O 1
ATOM 658 N N . PHE A 1 87 ? -8.258 18.531 8.086 1 97.94 87 PHE A N 1
ATOM 659 C CA . PHE A 1 87 ? -7.574 19.094 9.242 1 97.94 87 PHE A CA 1
ATOM 660 C C . PHE A 1 87 ? -6.254 19.734 8.836 1 97.94 87 PHE A C 1
ATOM 662 O O . PHE A 1 87 ? -5.668 20.516 9.594 1 97.94 87 PHE A O 1
ATOM 669 N N . ASP A 1 88 ? -5.703 19.391 7.715 1 96.81 88 ASP A N 1
ATOM 670 C CA . ASP A 1 88 ? -4.457 19.969 7.223 1 96.81 88 ASP A CA 1
ATOM 671 C C . ASP A 1 88 ? -4.305 19.75 5.719 1 96.81 88 ASP A C 1
ATOM 673 O O . ASP A 1 88 ? -4.832 18.781 5.176 1 96.81 88 ASP A O 1
ATOM 677 N N . SER A 1 89 ? -3.635 20.641 5.055 1 97.94 89 SER A N 1
ATOM 678 C CA . SER A 1 89 ? -3.373 20.531 3.623 1 97.94 89 SER A CA 1
ATOM 679 C C . SER A 1 89 ? -2.17 21.359 3.207 1 97.94 89 SER A C 1
ATOM 681 O O . SER A 1 89 ? -2.021 22.5 3.645 1 97.94 89 SER A O 1
ATOM 683 N N . SER A 1 90 ? -1.34 20.812 2.4 1 97.38 90 SER A N 1
ATOM 684 C CA . SER A 1 90 ? -0.212 21.578 1.882 1 97.38 90 SER A CA 1
ATOM 685 C C . SER A 1 90 ? -0.622 22.422 0.677 1 97.38 90 SER A C 1
ATOM 687 O O . SER A 1 90 ? 0.079 23.375 0.305 1 97.38 90 SER A O 1
ATOM 689 N N . PHE A 1 91 ? -1.725 22.062 0.079 1 93.62 91 PHE A N 1
ATOM 690 C CA . PHE A 1 91 ? -2.176 22.75 -1.124 1 93.62 91 PHE A CA 1
ATOM 691 C C . PHE A 1 91 ? -2.547 24.203 -0.813 1 93.62 91 PHE A C 1
ATOM 693 O O . PHE A 1 91 ? -2.277 25.094 -1.611 1 93.62 91 PHE A O 1
ATOM 700 N N . GLU A 1 92 ? -3.096 24.312 0.249 1 90.69 92 GLU A N 1
ATOM 701 C CA . GLU A 1 92 ? -3.492 25.656 0.657 1 90.69 92 GLU A CA 1
ATOM 702 C C . GLU A 1 92 ? -2.273 26.531 0.908 1 90.69 92 GLU A C 1
ATOM 704 O O . GLU A 1 92 ? -2.32 27.75 0.682 1 90.69 92 GLU A O 1
ATOM 709 N N . ARG A 1 93 ? -1.169 25.938 1.38 1 92.69 93 ARG A N 1
ATOM 710 C CA . ARG A 1 93 ? 0.069 26.656 1.641 1 92.69 93 ARG A CA 1
ATOM 711 C C . ARG A 1 93 ? 0.9 26.797 0.37 1 92.69 93 ARG A C 1
ATOM 713 O O . ARG A 1 93 ? 1.857 27.578 0.33 1 92.69 93 ARG A O 1
ATOM 720 N N . GLY A 1 94 ? 0.652 25.984 -0.559 1 92.69 94 GLY A N 1
ATOM 721 C CA . GLY A 1 94 ? 1.299 26.078 -1.857 1 92.69 94 GLY A CA 1
ATOM 722 C C . GLY A 1 94 ? 2.664 25.422 -1.896 1 92.69 94 GLY A C 1
ATOM 723 O O . GLY A 1 94 ? 3.363 25.484 -2.908 1 92.69 94 GLY A O 1
ATOM 724 N N . THR A 1 95 ? 3.127 24.922 -0.78 1 95.88 95 THR A N 1
ATOM 725 C CA . THR A 1 95 ? 4.445 24.297 -0.706 1 95.88 95 THR A CA 1
ATOM 726 C C . THR A 1 95 ? 4.336 22.859 -0.222 1 95.88 95 THR A C 1
ATOM 728 O O . THR A 1 95 ? 3.703 22.594 0.801 1 95.88 95 THR A O 1
ATOM 731 N N . PRO A 1 96 ? 4.961 21.969 -0.978 1 97.69 96 PRO A N 1
ATOM 732 C CA . PRO A 1 96 ? 4.969 20.594 -0.498 1 97.69 96 PRO A CA 1
ATOM 733 C C . PRO A 1 96 ? 5.734 20.422 0.814 1 97.69 96 PRO A C 1
ATOM 735 O O . PRO A 1 96 ? 6.598 21.25 1.136 1 97.69 96 PRO A O 1
ATOM 738 N N . PHE A 1 97 ? 5.344 19.469 1.547 1 97.5 97 PHE A N 1
ATOM 739 C CA . PHE A 1 97 ? 6.008 19.141 2.803 1 97.5 97 PHE A CA 1
ATOM 740 C C . PHE A 1 97 ? 7.234 18.266 2.553 1 97.5 97 PHE A C 1
ATOM 742 O O . PHE A 1 97 ? 7.16 17.281 1.814 1 97.5 97 PHE A O 1
ATOM 749 N N . GLU A 1 98 ? 8.328 18.609 3.139 1 98.06 98 GLU A N 1
ATOM 750 C CA . GLU A 1 98 ? 9.578 17.891 2.932 1 98.06 98 GLU A CA 1
ATOM 751 C C . GLU A 1 98 ? 10.039 17.203 4.215 1 98.06 98 GLU A C 1
ATOM 753 O O . GLU A 1 98 ? 10.008 17.797 5.293 1 98.06 98 GLU A O 1
ATOM 758 N N . PHE A 1 99 ? 10.547 15.984 4.133 1 98.38 99 PHE A N 1
ATOM 759 C CA . PHE A 1 99 ? 11.039 15.242 5.285 1 98.38 99 PHE A CA 1
ATOM 760 C C . PHE A 1 99 ? 11.852 14.031 4.84 1 98.38 99 PHE A C 1
ATOM 762 O O . PHE A 1 99 ? 11.883 13.695 3.654 1 98.38 99 PHE A O 1
ATOM 769 N N . GLU A 1 100 ? 12.578 13.453 5.785 1 98.5 100 GLU A N 1
ATOM 770 C CA . GLU A 1 100 ? 13.297 12.203 5.531 1 98.5 100 GLU A CA 1
ATOM 771 C C . GLU A 1 100 ? 12.391 10.992 5.758 1 98.5 100 GLU A C 1
ATOM 773 O O . GLU A 1 100 ? 11.883 10.789 6.863 1 98.5 100 GLU A O 1
ATOM 778 N N . LEU A 1 101 ? 12.305 10.188 4.723 1 97.69 101 LEU A N 1
ATOM 779 C CA . LEU A 1 101 ? 11.359 9.078 4.754 1 97.69 101 LEU A CA 1
ATOM 780 C C . LEU A 1 101 ? 11.906 7.926 5.59 1 97.69 101 LEU A C 1
ATOM 782 O O . LEU A 1 101 ? 13.055 7.508 5.41 1 97.69 101 LEU A O 1
ATOM 786 N N . GLY A 1 102 ? 11.023 7.414 6.445 1 94.5 102 GLY A N 1
ATOM 787 C CA . GLY A 1 102 ? 11.359 6.203 7.176 1 94.5 102 GLY A CA 1
ATOM 788 C C . GLY A 1 102 ? 12.266 6.457 8.367 1 94.5 102 GLY A C 1
ATOM 789 O O . GLY A 1 102 ? 12.875 5.527 8.898 1 94.5 102 GLY A O 1
ATOM 790 N N . SER A 1 103 ? 12.352 7.664 8.82 1 95.19 103 SER A N 1
ATOM 791 C CA . SER A 1 103 ? 13.297 8 9.883 1 95.19 103 SER A CA 1
ATOM 792 C C . SER A 1 103 ? 12.57 8.281 11.195 1 95.19 103 SER A C 1
ATOM 794 O O . SER A 1 103 ? 13.211 8.594 12.203 1 95.19 103 SER A O 1
ATOM 796 N N . GLY A 1 104 ? 11.312 8.211 11.172 1 95.62 104 GLY A N 1
ATOM 797 C CA . GLY A 1 104 ? 10.555 8.422 12.391 1 95.62 104 GLY A CA 1
ATOM 798 C C . GLY A 1 104 ? 10.234 9.883 12.648 1 95.62 104 GLY A C 1
ATOM 799 O O . GLY A 1 104 ? 9.773 10.234 13.734 1 95.62 104 GLY A O 1
ATOM 800 N N . HIS A 1 105 ? 10.391 10.734 11.633 1 96.81 105 HIS A N 1
ATOM 801 C CA . HIS A 1 105 ? 10.133 12.156 11.797 1 96.81 105 HIS A CA 1
ATOM 802 C C . HIS A 1 105 ? 8.672 12.492 11.516 1 96.81 105 HIS A C 1
ATOM 804 O O . HIS A 1 105 ? 8.211 13.602 11.805 1 96.81 105 HIS A O 1
ATOM 810 N N . VAL A 1 106 ? 7.992 11.594 10.891 1 98.31 106 VAL A N 1
ATOM 811 C CA . VAL A 1 106 ? 6.562 11.727 10.625 1 98.31 106 VAL A CA 1
ATOM 812 C C . VAL A 1 106 ? 5.812 10.539 11.219 1 98.31 106 VAL A C 1
ATOM 814 O O . VAL A 1 106 ? 6.43 9.609 11.75 1 98.31 106 VAL A O 1
ATOM 817 N N . ILE A 1 107 ? 4.453 10.641 11.203 1 98.31 107 ILE A N 1
ATOM 818 C CA . ILE A 1 107 ? 3.666 9.539 11.758 1 98.31 107 ILE A CA 1
ATOM 819 C C . ILE A 1 107 ? 3.998 8.242 11.023 1 98.31 107 ILE A C 1
ATOM 821 O O . ILE A 1 107 ? 4.316 8.266 9.828 1 98.31 107 ILE A O 1
ATOM 825 N N . LYS A 1 108 ? 3.846 7.145 11.695 1 97.62 108 LYS A N 1
ATOM 826 C CA . LYS A 1 108 ? 4.219 5.832 11.18 1 97.62 108 LYS A CA 1
ATOM 827 C C . LYS A 1 108 ? 3.49 5.523 9.875 1 97.62 108 LYS A C 1
ATOM 829 O O . LYS A 1 108 ? 4.047 4.879 8.984 1 97.62 108 LYS A O 1
ATOM 834 N N . GLY A 1 109 ? 2.213 5.875 9.781 1 98.56 109 GLY A N 1
ATOM 835 C CA . GLY A 1 109 ? 1.45 5.66 8.562 1 98.56 109 GLY A CA 1
ATOM 836 C C . GLY A 1 109 ? 2.096 6.277 7.332 1 98.56 109 GLY A C 1
ATOM 837 O O . GLY A 1 109 ? 2.012 5.727 6.234 1 98.56 109 GLY A O 1
ATOM 838 N N . TRP A 1 110 ? 2.693 7.367 7.465 1 98.69 110 TRP A N 1
ATOM 839 C CA . TRP A 1 110 ? 3.416 8.008 6.371 1 98.69 110 TRP A CA 1
ATOM 840 C C . TRP A 1 110 ? 4.73 7.285 6.09 1 98.69 110 TRP A C 1
ATOM 842 O O . TRP A 1 110 ? 5.039 6.969 4.938 1 98.69 110 TRP A O 1
ATOM 852 N N . ASP A 1 111 ? 5.5 7.062 7.129 1 97.44 111 ASP A N 1
ATOM 853 C CA . ASP A 1 111 ? 6.801 6.414 6.988 1 97.44 111 ASP A CA 1
ATOM 854 C C . ASP A 1 111 ? 6.668 5.074 6.27 1 97.44 111 ASP A C 1
ATOM 856 O O . ASP A 1 111 ? 7.574 4.664 5.543 1 97.44 111 ASP A O 1
ATOM 860 N N . GLN A 1 112 ? 5.637 4.426 6.512 1 96.25 112 GLN A N 1
ATOM 861 C CA . GLN A 1 112 ? 5.438 3.113 5.902 1 96.25 112 GLN A CA 1
ATOM 862 C C . GLN A 1 112 ? 4.68 3.229 4.582 1 96.25 112 GLN A C 1
ATOM 864 O O . GLN A 1 112 ? 5.047 2.594 3.592 1 96.25 112 GLN A O 1
ATOM 869 N N . GLY A 1 113 ? 3.729 4.016 4.496 1 98.19 113 GLY A N 1
ATOM 870 C CA . GLY A 1 113 ? 2.795 4.059 3.383 1 98.19 113 GLY A CA 1
ATOM 871 C C . GLY A 1 113 ? 3.375 4.711 2.143 1 98.19 113 GLY A C 1
ATOM 872 O O . GLY A 1 113 ? 2.867 4.516 1.036 1 98.19 113 GLY A O 1
ATOM 873 N N . LEU A 1 114 ? 4.434 5.434 2.299 1 98.25 114 LEU A N 1
ATOM 874 C CA . LEU A 1 114 ? 4.965 6.191 1.17 1 98.25 114 LEU A CA 1
ATOM 875 C C . LEU A 1 114 ? 6.188 5.496 0.577 1 98.25 114 LEU A C 1
ATOM 877 O O . LEU A 1 114 ? 6.73 5.945 -0.435 1 98.25 114 LEU A O 1
ATOM 881 N N . LEU A 1 115 ? 6.625 4.391 1.193 1 96.12 115 LEU A N 1
ATOM 882 C CA . LEU A 1 115 ? 7.742 3.627 0.65 1 96.12 115 LEU A CA 1
ATOM 883 C C . LEU A 1 115 ? 7.398 3.062 -0.724 1 96.12 115 LEU A C 1
ATOM 885 O O . LEU A 1 115 ? 6.285 2.582 -0.941 1 96.12 115 LEU A O 1
ATOM 889 N N . GLY A 1 116 ? 8.383 3.189 -1.643 1 94.62 116 GLY A N 1
ATOM 890 C CA . GLY A 1 116 ? 8.242 2.578 -2.953 1 94.62 116 GLY A CA 1
ATOM 891 C C . GLY A 1 116 ? 7.453 3.432 -3.93 1 94.62 116 GLY A C 1
ATOM 892 O O . GLY A 1 116 ? 7.242 3.037 -5.078 1 94.62 116 GLY A O 1
ATOM 893 N N . MET A 1 117 ? 7.047 4.547 -3.498 1 97 117 MET A N 1
ATOM 894 C CA . MET A 1 117 ? 6.324 5.453 -4.391 1 97 117 MET A CA 1
ATOM 895 C C . MET A 1 117 ? 7.242 5.973 -5.492 1 97 117 MET A C 1
ATOM 897 O O . MET A 1 117 ? 8.422 6.246 -5.246 1 97 117 MET A O 1
ATOM 901 N N . CYS A 1 118 ? 6.625 6.129 -6.633 1 96.56 118 CYS A N 1
ATOM 902 C CA . CYS A 1 118 ? 7.312 6.789 -7.738 1 96.56 118 CYS A CA 1
ATOM 903 C C . CYS A 1 118 ? 7.02 8.281 -7.75 1 96.56 118 CYS A C 1
ATOM 905 O O . CYS A 1 118 ? 5.902 8.703 -7.441 1 96.56 118 CYS A O 1
ATOM 907 N N . VAL A 1 119 ? 8.094 9.047 -8.164 1 97.56 119 VAL A N 1
ATOM 908 C CA . VAL A 1 119 ? 7.82 10.469 -8.344 1 97.56 119 VAL A CA 1
ATOM 909 C C . VAL A 1 119 ? 6.633 10.656 -9.289 1 97.56 119 VAL A C 1
ATOM 911 O O . VAL A 1 119 ? 6.574 10.039 -10.352 1 97.56 119 VAL A O 1
ATOM 914 N N . GLY A 1 120 ? 5.699 11.508 -8.93 1 96.81 120 GLY A N 1
ATOM 915 C CA . GLY A 1 120 ? 4.496 11.734 -9.711 1 96.81 120 GLY A CA 1
ATOM 916 C C . GLY A 1 120 ? 3.348 10.828 -9.32 1 96.81 120 GLY A C 1
ATOM 917 O O . GLY A 1 120 ? 2.209 11.039 -9.75 1 96.81 120 GLY A O 1
ATOM 918 N N . GLU A 1 121 ? 3.6 9.859 -8.492 1 97.69 121 GLU A N 1
ATOM 919 C CA . GLU A 1 121 ? 2.574 8.906 -8.07 1 97.69 121 GLU A CA 1
ATOM 920 C C . GLU A 1 121 ? 1.653 9.523 -7.02 1 97.69 121 GLU A C 1
ATOM 922 O O . GLU A 1 121 ? 2.086 10.352 -6.215 1 97.69 121 GLU A O 1
ATOM 927 N N . LYS A 1 122 ? 0.354 9.125 -7.062 1 98.5 122 LYS A N 1
ATOM 928 C CA . LYS A 1 122 ? -0.641 9.523 -6.07 1 98.5 122 LYS A CA 1
ATOM 929 C C . LYS A 1 122 ? -1.152 8.312 -5.293 1 98.5 122 LYS A C 1
ATOM 931 O O . LYS A 1 122 ? -1.482 7.281 -5.887 1 98.5 122 LYS A O 1
ATOM 936 N N . ARG A 1 123 ? -1.153 8.477 -3.975 1 98.81 123 ARG A N 1
ATOM 937 C CA . ARG A 1 123 ? -1.686 7.445 -3.088 1 98.81 123 ARG A CA 1
ATOM 938 C C . ARG A 1 123 ? -2.691 8.039 -2.105 1 98.81 123 ARG A C 1
ATOM 940 O O . ARG A 1 123 ? -2.547 9.18 -1.675 1 98.81 123 ARG A O 1
ATOM 947 N N . LYS A 1 124 ? -3.676 7.254 -1.847 1 98.81 124 LYS A N 1
ATOM 948 C CA . LYS A 1 124 ? -4.535 7.488 -0.69 1 98.81 124 LYS A CA 1
ATOM 949 C C . LYS A 1 124 ? -4.16 6.57 0.471 1 98.81 124 LYS A C 1
ATOM 951 O O . LYS A 1 124 ? -4.078 5.352 0.305 1 98.81 124 LYS A O 1
ATOM 956 N N . LEU A 1 125 ? -3.936 7.133 1.631 1 98.75 125 LEU A N 1
ATOM 957 C CA . LEU A 1 125 ? -3.613 6.379 2.836 1 98.75 125 LEU A CA 1
ATOM 958 C C . LEU A 1 125 ? -4.758 6.449 3.844 1 98.75 125 LEU A C 1
ATOM 960 O O . LEU A 1 125 ? -5.25 7.535 4.156 1 98.75 125 LEU A O 1
ATOM 964 N N . LYS A 1 126 ? -5.188 5.359 4.266 1 98.75 126 LYS A N 1
ATOM 965 C CA . LYS A 1 126 ? -6.004 5.266 5.473 1 98.75 126 LYS A CA 1
ATOM 966 C C . LYS A 1 126 ? -5.195 4.723 6.645 1 98.75 126 LYS A C 1
ATOM 968 O O . LYS A 1 126 ? -4.758 3.57 6.625 1 98.75 126 LYS A O 1
ATOM 973 N N . ILE A 1 127 ? -5.133 5.559 7.648 1 98.69 127 ILE A N 1
ATOM 974 C CA . ILE A 1 127 ? -4.164 5.316 8.711 1 98.69 127 ILE A CA 1
ATOM 975 C C . ILE A 1 127 ? -4.891 5.125 10.039 1 98.69 127 ILE A C 1
ATOM 977 O O . ILE A 1 127 ? -5.586 6.031 10.508 1 98.69 127 ILE A O 1
ATOM 981 N N . PRO A 1 128 ? -4.719 3.955 10.602 1 98.62 128 PRO A N 1
ATOM 982 C CA . PRO A 1 128 ? -5.332 3.775 11.914 1 98.62 128 PRO A CA 1
ATOM 983 C C . PRO A 1 128 ? -4.707 4.668 12.984 1 98.62 128 PRO A C 1
ATOM 985 O O . PRO A 1 128 ? -3.564 5.113 12.836 1 98.62 128 PRO A O 1
ATOM 988 N N . ALA A 1 129 ? -5.434 4.824 14.07 1 98.69 129 ALA A N 1
ATOM 989 C CA . ALA A 1 129 ? -5.004 5.719 15.141 1 98.69 129 ALA A CA 1
ATOM 990 C C . ALA A 1 129 ? -3.627 5.324 15.664 1 98.69 129 ALA A C 1
ATOM 992 O O . ALA A 1 129 ? -2.781 6.188 15.914 1 98.69 129 ALA A O 1
ATOM 993 N N . LYS A 1 130 ? -3.383 4.086 15.797 1 98.12 130 LYS A N 1
ATOM 994 C CA . LYS A 1 130 ? -2.148 3.6 16.406 1 98.12 130 LYS A CA 1
ATOM 995 C C . LYS A 1 130 ? -0.935 3.969 15.555 1 98.12 130 LYS A C 1
ATOM 997 O O . LYS A 1 130 ? 0.201 3.928 16.031 1 98.12 130 LYS A O 1
ATOM 1002 N N . MET A 1 131 ? -1.141 4.312 14.32 1 98.38 131 MET A N 1
ATOM 1003 C CA . MET A 1 131 ? -0.058 4.699 13.422 1 98.38 131 MET A CA 1
ATOM 1004 C C . MET A 1 131 ? -0.117 6.191 13.109 1 98.38 131 MET A C 1
ATOM 1006 O O . MET A 1 131 ? 0.575 6.668 12.211 1 98.38 131 MET A O 1
ATOM 1010 N N . GLY A 1 132 ? -1.043 6.805 13.664 1 98.44 132 GLY A N 1
ATOM 1011 C CA . GLY A 1 132 ? -1.188 8.25 13.562 1 98.44 132 GLY A CA 1
ATOM 1012 C C . GLY A 1 132 ? -0.963 8.969 14.883 1 98.44 132 GLY A C 1
ATOM 1013 O O . GLY A 1 132 ? 0.129 8.898 15.453 1 98.44 132 GLY A O 1
ATOM 1014 N N . TYR A 1 133 ? -2.152 9.547 15.438 1 98.62 133 TYR A N 1
ATOM 1015 C CA . TYR A 1 133 ? -1.994 10.367 16.641 1 98.62 133 TYR A CA 1
ATOM 1016 C C . TYR A 1 133 ? -2.549 9.648 17.859 1 98.62 133 TYR A C 1
ATOM 1018 O O . TYR A 1 133 ? -2.736 10.258 18.906 1 98.62 133 TYR A O 1
ATOM 1026 N N . GLY A 1 134 ? -2.916 8.422 17.734 1 98.19 134 GLY A N 1
ATOM 1027 C CA . GLY A 1 134 ? -3.275 7.574 18.859 1 98.19 134 GLY A CA 1
ATOM 1028 C C . GLY A 1 134 ? -4.523 8.039 19.594 1 98.19 134 GLY A C 1
ATOM 1029 O O . GLY A 1 134 ? -5.352 8.758 19.016 1 98.19 134 GLY A O 1
ATOM 1030 N N . GLU A 1 135 ? -4.66 7.504 20.797 1 97.88 135 GLU A N 1
ATOM 1031 C CA . GLU A 1 135 ? -5.844 7.734 21.625 1 97.88 135 GLU A CA 1
ATOM 1032 C C . GLU A 1 135 ? -5.93 9.188 22.078 1 97.88 135 GLU A C 1
ATOM 1034 O O . GLU A 1 135 ? -7.02 9.688 22.359 1 97.88 135 GLU A O 1
ATOM 1039 N N . ARG A 1 136 ? -4.859 9.883 22.125 1 97.62 136 ARG A N 1
ATOM 1040 C CA . ARG A 1 136 ? -4.852 11.273 22.594 1 97.62 136 ARG A CA 1
ATOM 1041 C C . ARG A 1 136 ? -5.238 12.227 21.469 1 97.62 136 ARG A C 1
ATOM 1043 O O . ARG A 1 136 ? -5.734 13.32 21.719 1 97.62 136 ARG A O 1
ATOM 1050 N N . GLY A 1 137 ? -4.988 11.781 20.281 1 98.12 137 GLY A N 1
ATOM 1051 C CA . GLY A 1 137 ? -5.203 12.672 19.156 1 98.12 137 GLY A CA 1
ATOM 1052 C C . GLY A 1 137 ? -4.273 13.875 19.156 1 98.12 137 GLY A C 1
ATOM 1053 O O . GLY A 1 137 ? -3.172 13.812 19.703 1 98.12 137 GLY A O 1
ATOM 1054 N N . SER A 1 138 ? -4.719 14.852 18.281 1 97.88 138 SER A N 1
ATOM 1055 C CA . SER A 1 138 ? -4.051 16.141 18.219 1 97.88 138 SER A CA 1
ATOM 1056 C C . SER A 1 138 ? -5.055 17.297 18.266 1 97.88 138 SER A C 1
ATOM 1058 O O . SER A 1 138 ? -5.297 17.953 17.25 1 97.88 138 SER A O 1
ATOM 1060 N N . PRO A 1 139 ? -5.617 17.516 19.5 1 96.62 139 PRO A N 1
ATOM 1061 C CA . PRO A 1 139 ? -6.613 18.578 19.625 1 96.62 139 PRO A CA 1
ATOM 1062 C C . PRO A 1 139 ? -6.062 19.953 19.234 1 96.62 139 PRO A C 1
ATOM 1064 O O . PRO A 1 139 ? -4.871 20.219 19.422 1 96.62 139 PRO A O 1
ATOM 1067 N N . PRO A 1 140 ? -6.953 20.875 18.531 1 96.69 140 PRO A N 1
ATOM 1068 C CA . PRO A 1 140 ? -8.398 20.656 18.484 1 96.69 140 PRO A CA 1
ATOM 1069 C C . PRO A 1 140 ? -8.852 19.953 17.203 1 96.69 140 PRO A C 1
ATOM 1071 O O . PRO A 1 140 ? -10.023 19.578 17.078 1 96.69 140 PRO A O 1
ATOM 1074 N N . LYS A 1 141 ? -8.055 19.656 16.344 1 97.44 141 LYS A N 1
ATOM 1075 C CA . LYS A 1 141 ? -8.523 19.297 15.008 1 97.44 141 LYS A CA 1
ATOM 1076 C C . LYS A 1 141 ? -8.672 17.797 14.859 1 97.44 141 LYS A C 1
ATOM 1078 O O . LYS A 1 141 ? -9.523 17.312 14.109 1 97.44 141 LYS A O 1
ATOM 1083 N N . ILE A 1 142 ? -7.84 17.016 15.531 1 98.31 142 ILE A N 1
ATOM 1084 C CA . ILE A 1 142 ? -7.855 15.57 15.375 1 98.31 142 ILE A CA 1
ATOM 1085 C C . ILE A 1 142 ? -8.266 14.914 16.688 1 98.31 142 ILE A C 1
ATOM 1087 O O . ILE A 1 142 ? -7.5 14.922 17.656 1 98.31 142 ILE A O 1
ATOM 1091 N N . PRO A 1 143 ? -9.43 14.328 16.734 1 98.12 143 PRO A N 1
ATOM 1092 C CA . PRO A 1 143 ? -9.867 13.672 17.969 1 98.12 143 PRO A CA 1
ATOM 1093 C C . PRO A 1 143 ? -9.047 12.43 18.297 1 98.12 143 PRO A C 1
ATOM 1095 O O . PRO A 1 143 ? -8.414 11.852 17.406 1 98.12 143 PRO A O 1
ATOM 1098 N N . GLY A 1 144 ? -9.18 12.023 19.578 1 97.94 144 GLY A N 1
ATOM 1099 C CA . GLY A 1 144 ? -8.555 10.773 19.969 1 97.94 144 GLY A CA 1
ATOM 1100 C C . GLY A 1 144 ? -9.117 9.562 19.25 1 97.94 144 GLY A C 1
ATOM 1101 O O . GLY A 1 144 ? -10.328 9.477 19.016 1 97.94 144 GLY A O 1
ATOM 1102 N N . GLY A 1 145 ? -8.188 8.578 18.859 1 98.12 145 GLY A N 1
ATOM 1103 C CA . GLY A 1 145 ? -8.617 7.328 18.25 1 98.12 145 GLY A CA 1
ATOM 1104 C C . GLY A 1 145 ? -9.023 7.48 16.797 1 98.12 145 GLY A C 1
ATOM 1105 O O . GLY A 1 145 ? -9.531 6.539 16.188 1 98.12 145 GLY A O 1
ATOM 1106 N N . ALA A 1 146 ? -8.664 8.578 16.25 1 98.19 146 ALA A N 1
ATOM 1107 C CA . ALA A 1 146 ? -9.164 8.875 14.914 1 98.19 146 ALA A CA 1
ATOM 1108 C C . ALA A 1 146 ? -8.359 8.133 13.852 1 98.19 146 ALA A C 1
ATOM 1110 O O . ALA A 1 146 ? -7.133 8.055 13.938 1 98.19 146 ALA A O 1
ATOM 1111 N N . THR A 1 147 ? -9.094 7.578 12.852 1 98.69 147 THR A N 1
ATOM 1112 C CA . THR A 1 147 ? -8.492 7.203 11.578 1 98.69 147 THR A CA 1
ATOM 1113 C C . THR A 1 147 ? -8.227 8.438 10.719 1 98.69 147 THR A C 1
ATOM 1115 O O . THR A 1 147 ? -9.086 9.32 10.617 1 98.69 147 THR A O 1
ATOM 1118 N N . LEU A 1 148 ? -7.086 8.469 10.203 1 98.81 148 LEU A N 1
ATOM 1119 C CA . LEU A 1 148 ? -6.738 9.57 9.305 1 98.81 148 LEU A CA 1
ATOM 1120 C C . LEU A 1 148 ? -6.75 9.109 7.852 1 98.81 148 LEU A C 1
ATOM 1122 O O . LEU A 1 148 ? -6.293 8.008 7.543 1 98.81 148 LEU A O 1
ATOM 1126 N N . ILE A 1 149 ? -7.266 9.953 6.988 1 98.81 149 ILE A N 1
ATOM 1127 C CA . ILE A 1 149 ? -7.211 9.719 5.551 1 98.81 149 ILE A CA 1
ATOM 1128 C C . ILE A 1 149 ? -6.355 10.797 4.887 1 98.81 149 ILE A C 1
ATOM 1130 O O . ILE A 1 149 ? -6.617 11.992 5.043 1 98.81 149 ILE A O 1
ATOM 1134 N N . PHE A 1 150 ? -5.312 10.344 4.141 1 98.81 150 PHE A N 1
ATOM 1135 C CA . PHE A 1 150 ? -4.449 11.273 3.426 1 98.81 150 PHE A CA 1
ATOM 1136 C C . PHE A 1 150 ? -4.48 11 1.926 1 98.81 150 PHE A C 1
ATOM 1138 O O . PHE A 1 150 ? -4.254 9.867 1.49 1 98.81 150 PHE A O 1
ATOM 1145 N N . ASP A 1 151 ? -4.863 11.977 1.165 1 98.69 151 ASP A N 1
ATOM 1146 C CA . ASP A 1 151 ? -4.488 12.008 -0.245 1 98.69 151 ASP A CA 1
ATOM 1147 C C . ASP A 1 151 ? -3.088 12.594 -0.429 1 98.69 151 ASP A C 1
ATOM 1149 O O . ASP A 1 151 ? -2.811 13.703 0.031 1 98.69 151 ASP A O 1
ATOM 1153 N N . THR A 1 152 ? -2.215 11.82 -1.138 1 98.81 152 THR A N 1
ATOM 1154 C CA . THR A 1 152 ? -0.824 12.25 -1.245 1 98.81 152 THR A CA 1
ATOM 1155 C C . THR A 1 152 ? -0.355 12.195 -2.697 1 98.81 152 THR A C 1
ATOM 1157 O O . THR A 1 152 ? -0.885 11.43 -3.5 1 98.81 152 THR A O 1
ATOM 1160 N N . GLU A 1 153 ? 0.576 13.039 -3.006 1 98.31 153 GLU A N 1
ATOM 1161 C CA . GLU A 1 153 ? 1.317 13.023 -4.262 1 98.31 153 GLU A CA 1
ATOM 1162 C C . GLU A 1 153 ? 2.811 13.227 -4.027 1 98.31 153 GLU A C 1
ATOM 1164 O O . GLU A 1 153 ? 3.213 14.188 -3.361 1 98.31 153 GLU A O 1
ATOM 1169 N N . LEU A 1 154 ? 3.605 12.305 -4.562 1 98.44 154 LEU A N 1
ATOM 1170 C CA . LEU A 1 154 ? 5.051 12.445 -4.422 1 98.44 154 LEU A CA 1
ATOM 1171 C C . LEU A 1 154 ? 5.613 13.391 -5.48 1 98.44 154 LEU A C 1
ATOM 1173 O O . LEU A 1 154 ? 5.512 13.117 -6.676 1 98.44 154 LEU A O 1
ATOM 1177 N N . ILE A 1 155 ? 6.266 14.422 -5.004 1 97.88 155 ILE A N 1
ATOM 1178 C CA . ILE A 1 155 ? 6.695 15.492 -5.898 1 97.88 155 ILE A CA 1
ATOM 1179 C C . ILE A 1 155 ? 8.172 15.305 -6.254 1 97.88 155 ILE A C 1
ATOM 1181 O O . ILE A 1 155 ? 8.578 15.547 -7.391 1 97.88 155 ILE A O 1
ATOM 1185 N N . ALA A 1 156 ? 8.945 14.906 -5.254 1 98.06 156 ALA A N 1
ATOM 1186 C CA . ALA A 1 156 ? 10.383 14.797 -5.504 1 98.06 156 ALA A CA 1
ATOM 1187 C C . ALA A 1 156 ? 11.047 13.844 -4.512 1 98.06 156 ALA A C 1
ATOM 1189 O O . ALA A 1 156 ? 10.547 13.664 -3.396 1 98.06 156 ALA A O 1
ATOM 1190 N N . VAL A 1 157 ? 12.141 13.266 -4.965 1 98.06 157 VAL A N 1
ATOM 1191 C CA . VAL A 1 157 ? 13.031 12.445 -4.152 1 98.06 157 VAL A CA 1
ATOM 1192 C C . VAL A 1 157 ? 14.469 12.93 -4.305 1 98.06 157 VAL A C 1
ATOM 1194 O O . VAL A 1 157 ? 15.016 12.938 -5.406 1 98.06 157 VAL A O 1
ATOM 1197 N N . ASN A 1 158 ? 14.953 13.344 -3.205 1 97.94 158 ASN A N 1
ATOM 1198 C CA . ASN A 1 158 ? 16.328 13.828 -3.193 1 97.94 158 ASN A CA 1
ATOM 1199 C C . ASN A 1 158 ? 16.562 14.883 -4.273 1 97.94 158 ASN A C 1
ATOM 1201 O O . ASN A 1 158 ? 17.547 14.812 -5.012 1 97.94 158 ASN A O 1
ATOM 1205 N N . GLY A 1 159 ? 15.672 15.68 -4.398 1 95.38 159 GLY A N 1
ATOM 1206 C CA . GLY A 1 159 ? 15.805 16.812 -5.305 1 95.38 159 GLY A CA 1
ATOM 1207 C C . GLY A 1 159 ? 15.414 16.484 -6.73 1 95.38 159 GLY A C 1
ATOM 1208 O O . GLY A 1 159 ? 15.367 17.359 -7.59 1 95.38 159 GLY A O 1
ATOM 1209 N N . LYS A 1 160 ? 15.172 15.234 -7 1 93.06 160 LYS A N 1
ATOM 1210 C CA . LYS A 1 160 ? 14.758 14.836 -8.344 1 93.06 160 LYS A CA 1
ATOM 1211 C C . LYS A 1 160 ? 13.234 14.812 -8.469 1 93.06 160 LYS A C 1
ATOM 1213 O O . LYS A 1 160 ? 12.562 14.031 -7.781 1 93.06 160 LYS A O 1
ATOM 1218 N N . GLY A 1 161 ? 12.672 15.68 -9.32 1 89.56 161 GLY A N 1
ATOM 1219 C CA . GLY A 1 161 ? 11.234 15.797 -9.484 1 89.56 161 GLY A CA 1
ATOM 1220 C C . GLY A 1 161 ? 10.727 15.148 -10.758 1 89.56 161 GLY A C 1
ATOM 1221 O O . GLY A 1 161 ? 11.484 14.492 -11.477 1 89.56 161 GLY A O 1
ATOM 1222 N N . ALA A 1 162 ? 9.352 15.211 -10.852 1 70.44 162 ALA A N 1
ATOM 1223 C CA . ALA A 1 162 ? 8.75 14.672 -12.062 1 70.44 162 ALA A CA 1
ATOM 1224 C C . ALA A 1 162 ? 9.211 15.43 -13.297 1 70.44 162 ALA A C 1
ATOM 1226 O O . ALA A 1 162 ? 9.391 16.656 -13.25 1 70.44 162 ALA A O 1
ATOM 1227 N N . VAL A 1 163 ? 10.023 14.867 -14.125 1 57.72 163 VAL A N 1
ATOM 1228 C CA . VAL A 1 163 ? 10.383 15.555 -15.367 1 57.72 163 VAL A CA 1
ATOM 1229 C C . VAL A 1 163 ? 9.125 16.016 -16.094 1 57.72 163 VAL A C 1
ATOM 1231 O O . VAL A 1 163 ? 8.172 15.242 -16.25 1 57.72 163 VAL A O 1
ATOM 1234 N N . LEU A 1 164 ? 8.734 17.109 -15.875 1 49.94 164 LEU A N 1
ATOM 1235 C CA . LEU A 1 164 ? 7.719 17.594 -16.797 1 49.94 164 LEU A CA 1
ATOM 1236 C C . LEU A 1 164 ? 8.078 17.266 -18.234 1 49.94 164 LEU A C 1
ATOM 1238 O O . LEU A 1 164 ? 9.242 17.359 -18.625 1 49.94 164 LEU A O 1
ATOM 1242 N N . GLY A 1 165 ? 7.676 16.172 -18.812 1 41.41 165 GLY A N 1
ATOM 1243 C CA . GLY A 1 165 ? 7.883 16.062 -20.25 1 41.41 165 GLY A CA 1
ATOM 1244 C C . GLY A 1 165 ? 7.938 17.391 -20.969 1 41.41 165 GLY A C 1
ATOM 1245 O O . GLY A 1 165 ? 7.117 18.281 -20.703 1 41.41 165 GLY A O 1
ATOM 1246 N N . ASP A 1 166 ? 9.164 17.891 -21.172 1 38.28 166 ASP A N 1
ATOM 1247 C CA . ASP A 1 166 ? 9.438 18.984 -22.109 1 38.28 166 ASP A CA 1
ATOM 1248 C C . ASP A 1 166 ? 8.547 18.875 -23.344 1 38.28 166 ASP A C 1
ATOM 1250 O O . ASP A 1 166 ? 8.766 18.016 -24.203 1 38.28 166 ASP A O 1
ATOM 1254 N N . ASP A 1 167 ? 7.312 18.766 -23.359 1 37.59 167 ASP A N 1
ATOM 1255 C CA . ASP A 1 167 ? 6.703 19.062 -24.641 1 37.59 167 ASP A CA 1
ATOM 1256 C C . ASP A 1 167 ? 7.098 20.469 -25.125 1 37.59 167 ASP A C 1
ATOM 1258 O O . ASP A 1 167 ? 6.477 21.016 -26.047 1 37.59 167 ASP A O 1
ATOM 1262 N N . ASN A 1 168 ? 7.844 21.266 -24.438 1 32.69 168 ASN A N 1
ATOM 1263 C CA . ASN A 1 168 ? 8.078 22.5 -25.172 1 32.69 168 ASN A CA 1
ATOM 1264 C C . ASN A 1 168 ? 9.062 22.281 -26.328 1 32.69 168 ASN A C 1
ATOM 1266 O O . ASN A 1 168 ? 10.273 22.375 -26.141 1 32.69 168 ASN A O 1
ATOM 1270 N N . LYS A 1 169 ? 8.883 21.375 -27.438 1 33 169 LYS A N 1
ATOM 1271 C CA . LYS A 1 169 ? 9.398 21.688 -28.766 1 33 169 LYS A CA 1
ATOM 1272 C C . LYS A 1 169 ? 9.109 23.141 -29.141 1 33 169 LYS A C 1
ATOM 1274 O O . LYS A 1 169 ? 7.965 23.5 -29.438 1 33 169 LYS A O 1
ATOM 1279 N N . GLY A 1 170 ? 9.609 24.062 -28.516 1 24.31 170 GLY A N 1
ATOM 1280 C CA . GLY A 1 170 ? 9.625 25.422 -29.047 1 24.31 170 GLY A CA 1
ATOM 1281 C C . GLY A 1 170 ? 10.094 25.484 -30.484 1 24.31 170 GLY A C 1
ATOM 1282 O O . GLY A 1 170 ? 10.938 24.703 -30.906 1 24.31 170 GLY A O 1
ATOM 1283 N N . GLU A 1 171 ? 9.203 25.906 -31.516 1 29.61 171 GLU A N 1
ATOM 1284 C CA . GLU A 1 171 ? 9.391 26.484 -32.844 1 29.61 171 GLU A CA 1
ATOM 1285 C C . GLU A 1 171 ? 10.672 27.312 -32.906 1 29.61 171 GLU A C 1
ATOM 1287 O O . GLU A 1 171 ? 10.836 28.281 -32.156 1 29.61 171 GLU A O 1
ATOM 1292 N N . LEU A 1 172 ? 11.836 26.641 -33.062 1 22.33 172 LEU A N 1
ATOM 1293 C CA . LEU A 1 172 ? 12.711 27.453 -33.906 1 22.33 172 LEU A CA 1
ATOM 1294 C C . LEU A 1 172 ? 12.148 27.562 -35.312 1 22.33 172 LEU A C 1
ATOM 1296 O O . LEU A 1 172 ? 11.531 26.625 -35.812 1 22.33 172 LEU A O 1
ATOM 1300 N N . MET B 1 1 ? -20.484 -90.562 56.156 1 29 1 MET B N 1
ATOM 1301 C CA . MET B 1 1 ? -20.094 -89.125 56.281 1 29 1 MET B CA 1
ATOM 1302 C C . MET B 1 1 ? -21.109 -88.25 55.594 1 29 1 MET B C 1
ATOM 1304 O O . MET B 1 1 ? -21.453 -88.438 54.438 1 29 1 MET B O 1
ATOM 1308 N N . TYR B 1 2 ? -22.078 -87.688 56.406 1 30.09 2 TYR B N 1
ATOM 1309 C CA . TYR B 1 2 ? -23.391 -87.125 56.375 1 30.09 2 TYR B CA 1
ATOM 1310 C C . TYR B 1 2 ? -23.344 -85.688 55.75 1 30.09 2 TYR B C 1
ATOM 1312 O O . TYR B 1 2 ? -22.578 -84.875 56.188 1 30.09 2 TYR B O 1
ATOM 1320 N N . LYS B 1 3 ? -23.547 -85.625 54.375 1 28 3 LYS B N 1
ATOM 1321 C CA . LYS B 1 3 ? -23.688 -84.562 53.406 1 28 3 LYS B CA 1
ATOM 1322 C C . LYS B 1 3 ? -24.734 -83.562 53.875 1 28 3 LYS B C 1
ATOM 1324 O O . LYS B 1 3 ? -25.922 -83.875 53.938 1 28 3 LYS B O 1
ATOM 1329 N N . VAL B 1 4 ? -24.375 -82.75 54.875 1 30.09 4 VAL B N 1
ATOM 1330 C CA . VAL B 1 4 ? -25.281 -81.75 55.438 1 30.09 4 VAL B CA 1
ATOM 1331 C C . VAL B 1 4 ? -25.75 -80.812 54.344 1 30.09 4 VAL B C 1
ATOM 1333 O O . VAL B 1 4 ? -24.938 -80.125 53.688 1 30.09 4 VAL B O 1
ATOM 1336 N N . GLU B 1 5 ? -26.844 -81.125 53.594 1 28.34 5 GLU B N 1
ATOM 1337 C CA . GLU B 1 5 ? -27.688 -80.5 52.562 1 28.34 5 GLU B CA 1
ATOM 1338 C C . GLU B 1 5 ? -28.219 -79.125 53 1 28.34 5 GLU B C 1
ATOM 1340 O O . GLU B 1 5 ? -29.047 -79.062 53.906 1 28.34 5 GLU B O 1
ATOM 1345 N N . SER B 1 6 ? -27.234 -78.188 53.312 1 31.05 6 SER B N 1
ATOM 1346 C CA . SER B 1 6 ? -27.656 -76.938 53.906 1 31.05 6 SER B CA 1
ATOM 1347 C C . SER B 1 6 ? -28.641 -76.188 52.969 1 31.05 6 SER B C 1
ATOM 1349 O O . SER B 1 6 ? -28.297 -75.875 51.844 1 31.05 6 SER B O 1
ATOM 1351 N N . ASN B 1 7 ? -29.938 -76.5 52.969 1 30.55 7 ASN B N 1
ATOM 1352 C CA . ASN B 1 7 ? -31.094 -76.125 52.188 1 30.55 7 ASN B CA 1
ATOM 1353 C C . ASN B 1 7 ? -31.406 -74.625 52.344 1 30.55 7 ASN B C 1
ATOM 1355 O O . ASN B 1 7 ? -31.984 -74.25 53.375 1 30.55 7 ASN B O 1
ATOM 1359 N N . GLN B 1 8 ? -30.359 -73.688 52.219 1 31.7 8 GLN B N 1
ATOM 1360 C CA . GLN B 1 8 ? -30.609 -72.312 52.562 1 31.7 8 GLN B CA 1
ATOM 1361 C C . GLN B 1 8 ? -31.859 -71.812 51.875 1 31.7 8 GLN B C 1
ATOM 1363 O O . GLN B 1 8 ? -32.219 -72.312 50.812 1 31.7 8 GLN B O 1
ATOM 1368 N N . PRO B 1 9 ? -32.594 -70.688 52.438 1 33.03 9 PRO B N 1
ATOM 1369 C CA . PRO B 1 9 ? -33.938 -70.125 52.469 1 33.03 9 PRO B CA 1
ATOM 1370 C C . PRO B 1 9 ? -34.25 -69.312 51.219 1 33.03 9 PRO B C 1
ATOM 1372 O O . PRO B 1 9 ? -33.438 -68.438 50.812 1 33.03 9 PRO B O 1
ATOM 1375 N N . VAL B 1 10 ? -35 -69.812 50.219 1 28.73 10 VAL B N 1
ATOM 1376 C CA . VAL B 1 10 ? -35.281 -69.438 48.844 1 28.73 10 VAL B CA 1
ATOM 1377 C C . VAL B 1 10 ? -35.906 -68.062 48.781 1 28.73 10 VAL B C 1
ATOM 1379 O O . VAL B 1 10 ? -35.469 -67.188 48 1 28.73 10 VAL B O 1
ATOM 1382 N N . HIS B 1 11 ? -37.156 -67.75 49.281 1 27.2 11 HIS B N 1
ATOM 1383 C CA . HIS B 1 11 ? -38.188 -67.438 48.312 1 27.2 11 HIS B CA 1
ATOM 1384 C C . HIS B 1 11 ? -38.375 -65.938 48.125 1 27.2 11 HIS B C 1
ATOM 1386 O O . HIS B 1 11 ? -39.125 -65.5 47.25 1 27.2 11 HIS B O 1
ATOM 1392 N N . PHE B 1 12 ? -37.969 -64.938 49.062 1 30.72 12 PHE B N 1
ATOM 1393 C CA . PHE B 1 12 ? -39 -63.906 49.25 1 30.72 12 PHE B CA 1
ATOM 1394 C C . PHE B 1 12 ? -38.969 -62.906 48.125 1 30.72 12 PHE B C 1
ATOM 1396 O O . PHE B 1 12 ? -39.375 -61.75 48.281 1 30.72 12 PHE B O 1
ATOM 1403 N N . THR B 1 13 ? -38.469 -63.219 46.812 1 28.11 13 THR B N 1
ATOM 1404 C CA . THR B 1 13 ? -37.938 -62.188 45.938 1 28.11 13 THR B CA 1
ATOM 1405 C C . THR B 1 13 ? -39.094 -61.438 45.25 1 28.11 13 THR B C 1
ATOM 1407 O O . THR B 1 13 ? -38.844 -60.562 44.406 1 28.11 13 THR B O 1
ATOM 1410 N N . LEU B 1 14 ? -40.438 -61.781 45.469 1 29.17 14 LEU B N 1
ATOM 1411 C CA . LEU B 1 14 ? -41.219 -61.5 44.281 1 29.17 14 LEU B CA 1
ATOM 1412 C C . LEU B 1 14 ? -41.281 -60 44 1 29.17 14 LEU B C 1
ATOM 1414 O O . LEU B 1 14 ? -41.25 -59.188 44.938 1 29.17 14 LEU B O 1
ATOM 1418 N N . THR B 1 15 ? -41.562 -59.5 42.625 1 30.55 15 THR B N 1
ATOM 1419 C CA . THR B 1 15 ? -41.5 -58.5 41.562 1 30.55 15 THR B CA 1
ATOM 1420 C C . THR B 1 15 ? -42.531 -57.406 41.781 1 30.55 15 THR B C 1
ATOM 1422 O O . THR B 1 15 ? -43.719 -57.656 41.875 1 30.55 15 THR B O 1
ATOM 1425 N N . MET B 1 16 ? -42.156 -56.312 42.719 1 28.86 16 MET B N 1
ATOM 1426 C CA . MET B 1 16 ? -42.75 -55 43.031 1 28.86 16 MET B CA 1
ATOM 1427 C C . MET B 1 16 ? -43.094 -54.25 41.75 1 28.86 16 MET B C 1
ATOM 1429 O O . MET B 1 16 ? -42.219 -53.656 41.125 1 28.86 16 MET B O 1
ATOM 1433 N N . LYS B 1 17 ? -43.844 -54.875 40.75 1 27.11 17 LYS B N 1
ATOM 1434 C CA . LYS B 1 17 ? -44.156 -54.5 39.375 1 27.11 17 LYS B CA 1
ATOM 1435 C C . LYS B 1 17 ? -44.812 -53.125 39.344 1 27.11 17 LYS B C 1
ATOM 1437 O O . LYS B 1 17 ? -44.469 -52.281 38.531 1 27.11 17 LYS B O 1
ATOM 1442 N N . MET B 1 18 ? -46.156 -52.906 39.688 1 25.83 18 MET B N 1
ATOM 1443 C CA . MET B 1 18 ? -47.219 -52.406 38.781 1 25.83 18 MET B CA 1
ATOM 1444 C C . MET B 1 18 ? -47.312 -50.875 38.875 1 25.83 18 MET B C 1
ATOM 1446 O O . MET B 1 18 ? -48.125 -50.281 38.156 1 25.83 18 MET B O 1
ATOM 1450 N N . ALA B 1 19 ? -47.125 -50.219 40.031 1 28.55 19 ALA B N 1
ATOM 1451 C CA . ALA B 1 19 ? -47.938 -49.031 40.312 1 28.55 19 ALA B CA 1
ATOM 1452 C C . ALA B 1 19 ? -47.5 -47.844 39.438 1 28.55 19 ALA B C 1
ATOM 1454 O O . ALA B 1 19 ? -48.188 -46.812 39.406 1 28.55 19 ALA B O 1
ATOM 1455 N N . ASN B 1 20 ? -46.281 -47.812 38.875 1 28.47 20 ASN B N 1
ATOM 1456 C CA . ASN B 1 20 ? -45.75 -46.5 38.562 1 28.47 20 ASN B CA 1
ATOM 1457 C C . ASN B 1 20 ? -46.406 -45.906 37.312 1 28.47 20 ASN B C 1
ATOM 1459 O O . ASN B 1 20 ? -45.781 -45.75 36.25 1 28.47 20 ASN B O 1
ATOM 1463 N N . LEU B 1 21 ? -47.594 -46.312 36.812 1 28.61 21 LEU B N 1
ATOM 1464 C CA . LEU B 1 21 ? -48.031 -46.094 35.438 1 28.61 21 LEU B CA 1
ATOM 1465 C C . LEU B 1 21 ? -48.406 -44.625 35.219 1 28.61 21 LEU B C 1
ATOM 1467 O O . LEU B 1 21 ? -48.344 -44.125 34.094 1 28.61 21 LEU B O 1
ATOM 1471 N N . ARG B 1 22 ? -49.125 -43.875 36.125 1 29.58 22 ARG B N 1
ATOM 1472 C CA . ARG B 1 22 ? -50.156 -42.969 35.656 1 29.58 22 ARG B CA 1
ATOM 1473 C C . ARG B 1 22 ? -49.531 -41.688 35.094 1 29.58 22 ARG B C 1
ATOM 1475 O O . ARG B 1 22 ? -50.188 -40.938 34.406 1 29.58 22 ARG B O 1
ATOM 1482 N N . LEU B 1 23 ? -48.531 -41.062 35.688 1 31.55 23 LEU B N 1
ATOM 1483 C CA . LEU B 1 23 ? -48.375 -39.594 35.594 1 31.55 23 LEU B CA 1
ATOM 1484 C C . LEU B 1 23 ? -47.875 -39.188 34.219 1 31.55 23 LEU B C 1
ATOM 1486 O O . LEU B 1 23 ? -46.688 -38.938 34 1 31.55 23 LEU B O 1
ATOM 1490 N N . ALA B 1 24 ? -48.188 -39.812 33.094 1 29 24 ALA B N 1
ATOM 1491 C CA . ALA B 1 24 ? -47.625 -39.625 31.766 1 29 24 ALA B CA 1
ATOM 1492 C C . ALA B 1 24 ? -48.031 -38.281 31.172 1 29 24 ALA B C 1
ATOM 1494 O O . ALA B 1 24 ? -47.25 -37.656 30.469 1 29 24 ALA B O 1
ATOM 1495 N N . SER B 1 25 ? -49.281 -37.969 31.172 1 30.27 25 SER B N 1
ATOM 1496 C CA . SER B 1 25 ? -49.812 -37.406 29.922 1 30.27 25 SER B CA 1
ATOM 1497 C C . SER B 1 25 ? -49.375 -35.969 29.75 1 30.27 25 SER B C 1
ATOM 1499 O O . SER B 1 25 ? -49.25 -35.469 28.625 1 30.27 25 SER B O 1
ATOM 1501 N N . ALA B 1 26 ? -49.594 -35.031 30.672 1 32.53 26 ALA B N 1
ATOM 1502 C CA . ALA B 1 26 ? -49.938 -33.656 30.328 1 32.53 26 ALA B CA 1
ATOM 1503 C C . ALA B 1 26 ? -48.719 -32.875 29.875 1 32.53 26 ALA B C 1
ATOM 1505 O O . ALA B 1 26 ? -48.25 -31.938 30.547 1 32.53 26 ALA B O 1
ATOM 1506 N N . ILE B 1 27 ? -47.594 -33.375 29.672 1 35.44 27 ILE B N 1
ATOM 1507 C CA . ILE B 1 27 ? -46.469 -32.469 29.438 1 35.44 27 ILE B CA 1
ATOM 1508 C C . ILE B 1 27 ? -46.719 -31.625 28.188 1 35.44 27 ILE B C 1
ATOM 1510 O O . ILE B 1 27 ? -46.906 -32.156 27.094 1 35.44 27 ILE B O 1
ATOM 1514 N N . LYS B 1 28 ? -47.5 -30.469 28.359 1 36.84 28 LYS B N 1
ATOM 1515 C CA . LYS B 1 28 ? -47.75 -29.375 27.422 1 36.84 28 LYS B CA 1
ATOM 1516 C C . LYS B 1 28 ? -46.469 -28.953 26.719 1 36.84 28 LYS B C 1
ATOM 1518 O O . LYS B 1 28 ? -45.406 -28.891 27.344 1 36.84 28 LYS B O 1
ATOM 1523 N N . GLU B 1 29 ? -46.469 -29.109 25.375 1 39.62 29 GLU B N 1
ATOM 1524 C CA . GLU B 1 29 ? -45.562 -28.703 24.297 1 39.62 29 GLU B CA 1
ATOM 1525 C C . GLU B 1 29 ? -45.188 -27.234 24.422 1 39.62 29 GLU B C 1
ATOM 1527 O O . GLU B 1 29 ? -46.031 -26.344 24.266 1 39.62 29 GLU B O 1
ATOM 1532 N N . SER B 1 30 ? -44.656 -26.781 25.578 1 43.25 30 SER B N 1
ATOM 1533 C CA . SER B 1 30 ? -44.156 -25.406 25.438 1 43.25 30 SER B CA 1
ATOM 1534 C C . SER B 1 30 ? -43.281 -25.266 24.203 1 43.25 30 SER B C 1
ATOM 1536 O O . SER B 1 30 ? -42.281 -25.969 24.047 1 43.25 30 SER B O 1
ATOM 1538 N N . LEU B 1 31 ? -43.906 -24.922 23.031 1 39.06 31 LEU B N 1
ATOM 1539 C CA . LEU B 1 31 ? -43.25 -24.5 21.797 1 39.06 31 LEU B CA 1
ATOM 1540 C C . LEU B 1 31 ? -42.156 -23.469 22.094 1 39.06 31 LEU B C 1
ATOM 1542 O O . LEU B 1 31 ? -42.438 -22.359 22.547 1 39.06 31 LEU B O 1
ATOM 1546 N N . ILE B 1 32 ? -41.094 -23.844 22.781 1 40.53 32 ILE B N 1
ATOM 1547 C CA . ILE B 1 32 ? -39.906 -23 22.844 1 40.53 32 ILE B CA 1
ATOM 1548 C C . ILE B 1 32 ? -39.562 -22.469 21.453 1 40.53 32 ILE B C 1
ATOM 1550 O O . ILE B 1 32 ? -39.312 -23.25 20.531 1 40.53 32 ILE B O 1
ATOM 1554 N N . LEU B 1 33 ? -40.25 -21.375 21.062 1 40.53 33 LEU B N 1
ATOM 1555 C CA . LEU B 1 33 ? -39.781 -20.594 19.938 1 40.53 33 LEU B CA 1
ATOM 1556 C C . LEU B 1 33 ? -38.281 -20.375 20 1 40.53 33 LEU B C 1
ATOM 1558 O O . LEU B 1 33 ? -37.781 -19.688 20.891 1 40.53 33 LEU B O 1
ATOM 1562 N N . ILE B 1 34 ? -37.531 -21.453 19.812 1 42.53 34 ILE B N 1
ATOM 1563 C CA . ILE B 1 34 ? -36.094 -21.25 19.547 1 42.53 34 ILE B CA 1
ATOM 1564 C C . ILE B 1 34 ? -35.906 -20.141 18.516 1 42.53 34 ILE B C 1
ATOM 1566 O O . ILE B 1 34 ? -36.344 -20.266 17.375 1 42.53 34 ILE B O 1
ATOM 1570 N N . LEU B 1 35 ? -36.125 -18.906 18.969 1 41.66 35 LEU B N 1
ATOM 1571 C CA . LEU B 1 35 ? -35.625 -17.797 18.156 1 41.66 35 LEU B CA 1
ATOM 1572 C C . LEU B 1 35 ? -34.25 -18.125 17.609 1 41.66 35 LEU B C 1
ATOM 1574 O O . LEU B 1 35 ? -33.281 -18.203 18.359 1 41.66 35 LEU B O 1
ATOM 1578 N N . LEU B 1 36 ? -34.125 -19.016 16.609 1 41.31 36 LEU B N 1
ATOM 1579 C CA . LEU B 1 36 ? -32.938 -19.156 15.797 1 41.31 36 LEU B CA 1
ATOM 1580 C C . LEU B 1 36 ? -32.375 -17.797 15.422 1 41.31 36 LEU B C 1
ATOM 1582 O O . LEU B 1 36 ? -32.969 -17.078 14.617 1 41.31 36 LEU B O 1
ATOM 1586 N N . VAL B 1 37 ? -31.875 -17.031 16.375 1 42.75 37 VAL B N 1
ATOM 1587 C CA . VAL B 1 37 ? -31.016 -15.906 15.992 1 42.75 37 VAL B CA 1
ATOM 1588 C C . VAL B 1 37 ? -30.031 -16.344 14.914 1 42.75 37 VAL B C 1
ATOM 1590 O O . VAL B 1 37 ? -29.125 -17.141 15.18 1 42.75 37 VAL B O 1
ATOM 1593 N N . THR B 1 38 ? -30.484 -16.594 13.688 1 41.62 38 THR B N 1
ATOM 1594 C CA . THR B 1 38 ? -29.547 -16.703 12.57 1 41.62 38 THR B CA 1
ATOM 1595 C C . THR B 1 38 ? -28.516 -15.57 12.625 1 41.62 38 THR B C 1
ATOM 1597 O O . THR B 1 38 ? -28.859 -14.398 12.523 1 41.62 38 THR B O 1
ATOM 1600 N N . ALA B 1 39 ? -27.531 -15.57 13.469 1 40.25 39 ALA B N 1
ATOM 1601 C CA . ALA B 1 39 ? -26.344 -14.742 13.289 1 40.25 39 ALA B CA 1
ATOM 1602 C C . ALA B 1 39 ? -25.891 -14.742 11.828 1 40.25 39 ALA B C 1
ATOM 1604 O O . ALA B 1 39 ? -25.359 -15.742 11.336 1 40.25 39 ALA B O 1
ATOM 1605 N N . THR B 1 40 ? -26.609 -14.117 10.922 1 38.09 40 THR B N 1
ATOM 1606 C CA . THR B 1 40 ? -26.031 -13.867 9.602 1 38.09 40 THR B CA 1
ATOM 1607 C C . THR B 1 40 ? -24.625 -13.305 9.727 1 38.09 40 THR B C 1
ATOM 1609 O O . THR B 1 40 ? -24.422 -12.219 10.281 1 38.09 40 THR B O 1
ATOM 1612 N N . LEU B 1 41 ? -23.609 -14.07 10.102 1 37.88 41 LEU B N 1
ATOM 1613 C CA . LEU B 1 41 ? -22.266 -13.625 9.789 1 37.88 41 LEU B CA 1
ATOM 1614 C C . LEU B 1 41 ? -22.219 -12.914 8.445 1 37.88 41 LEU B C 1
ATOM 1616 O O . LEU B 1 41 ? -22.391 -13.547 7.398 1 37.88 41 LEU B O 1
ATOM 1620 N N . VAL B 1 42 ? -22.766 -11.734 8.383 1 36.69 42 VAL B N 1
ATOM 1621 C CA . VAL B 1 42 ? -22.469 -10.953 7.184 1 36.69 42 VAL B CA 1
ATOM 1622 C C . VAL B 1 42 ? -20.969 -10.992 6.891 1 36.69 42 VAL B C 1
ATOM 1624 O O . VAL B 1 42 ? -20.172 -10.43 7.637 1 36.69 42 VAL B O 1
ATOM 1627 N N . SER B 1 43 ? -20.453 -12.211 6.492 1 38.16 43 SER B N 1
ATOM 1628 C CA . SER B 1 43 ? -19.141 -12.117 5.867 1 38.16 43 SER B CA 1
ATOM 1629 C C . SER B 1 43 ? -19.062 -10.93 4.922 1 38.16 43 SER B C 1
ATOM 1631 O O . SER B 1 43 ? -19.875 -10.805 3.996 1 38.16 43 SER B O 1
ATOM 1633 N N . ALA B 1 44 ? -18.656 -9.812 5.352 1 42.41 44 ALA B N 1
ATOM 1634 C CA . ALA B 1 44 ? -18.5 -8.672 4.453 1 42.41 44 ALA B CA 1
ATOM 1635 C C . ALA B 1 44 ? -17.797 -9.094 3.16 1 42.41 44 ALA B C 1
ATOM 1637 O O . ALA B 1 44 ? -16.641 -9.492 3.176 1 42.41 44 ALA B O 1
ATOM 1638 N N . LYS B 1 45 ? -18.547 -9.836 2.172 1 53.56 45 LYS B N 1
ATOM 1639 C CA . LYS B 1 45 ? -18.047 -10.047 0.816 1 53.56 45 LYS B CA 1
ATOM 1640 C C . LYS B 1 45 ? -17.219 -8.852 0.347 1 53.56 45 LYS B C 1
ATOM 1642 O O . LYS B 1 45 ? -17.641 -7.703 0.463 1 53.56 45 LYS B O 1
ATOM 1647 N N . SER B 1 46 ? -15.828 -9.125 0.267 1 69.12 46 SER B N 1
ATOM 1648 C CA . SER B 1 46 ? -15.008 -8.062 -0.309 1 69.12 46 SER B CA 1
ATOM 1649 C C . SER B 1 46 ? -15.531 -7.641 -1.677 1 69.12 46 SER B C 1
ATOM 1651 O O . SER B 1 46 ? -15.875 -8.492 -2.506 1 69.12 46 SER B O 1
ATOM 1653 N N . GLY B 1 47 ? -15.938 -6.426 -1.812 1 83.38 47 GLY B N 1
ATOM 1654 C CA . GLY B 1 47 ? -16.422 -5.914 -3.082 1 83.38 47 GLY B CA 1
ATOM 1655 C C . GLY B 1 47 ? -15.328 -5.699 -4.105 1 83.38 47 GLY B C 1
ATOM 1656 O O . GLY B 1 47 ? -14.148 -5.773 -3.775 1 83.38 47 GLY B O 1
ATOM 1657 N N . ASP B 1 48 ? -15.766 -5.691 -5.398 1 93.75 48 ASP B N 1
ATOM 1658 C CA . ASP B 1 48 ? -14.844 -5.375 -6.488 1 93.75 48 ASP B CA 1
ATOM 1659 C C . ASP B 1 48 ? -14.18 -4.02 -6.266 1 93.75 48 ASP B C 1
ATOM 1661 O O . ASP B 1 48 ? -14.758 -3.131 -5.637 1 93.75 48 ASP B O 1
ATOM 1665 N N . VAL B 1 49 ? -12.93 -3.967 -6.66 1 96.5 49 VAL B N 1
ATOM 1666 C CA . VAL B 1 49 ? -12.219 -2.695 -6.574 1 96.5 49 VAL B CA 1
ATOM 1667 C C . VAL B 1 49 ? -11.844 -2.217 -7.973 1 96.5 49 VAL B C 1
ATOM 1669 O O . VAL B 1 49 ? -11.75 -3.02 -8.906 1 96.5 49 VAL B O 1
ATOM 1672 N N . THR B 1 50 ? -11.672 -0.836 -8.094 1 95.75 50 THR B N 1
ATOM 1673 C CA . THR B 1 50 ? -11.273 -0.268 -9.375 1 95.75 50 THR B CA 1
ATOM 1674 C C . THR B 1 50 ? -9.82 0.197 -9.336 1 95.75 50 THR B C 1
ATOM 1676 O O . THR B 1 50 ? -9.234 0.51 -10.375 1 95.75 50 THR B O 1
ATOM 1679 N N . GLU B 1 51 ? -9.219 0.292 -8.117 1 96.5 51 GLU B N 1
ATOM 1680 C CA . GLU B 1 51 ? -7.816 0.643 -7.906 1 96.5 51 GLU B CA 1
ATOM 1681 C C . GLU B 1 51 ? -7.125 -0.365 -6.992 1 96.5 51 GLU B C 1
ATOM 1683 O O . GLU B 1 51 ? -7.781 -1.058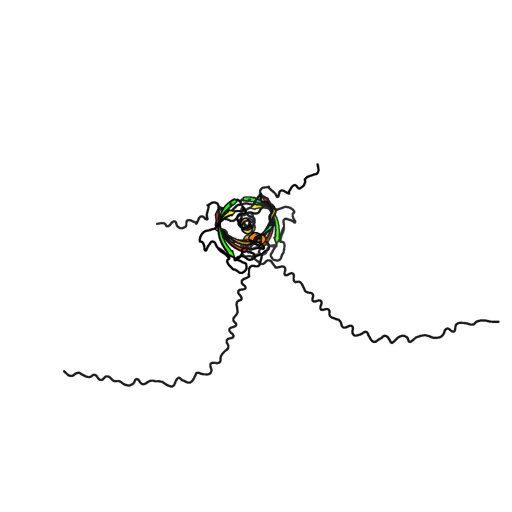 -6.211 1 96.5 51 GLU B O 1
ATOM 1688 N N . LEU B 1 52 ? -5.809 -0.381 -7.176 1 98.25 52 LEU B N 1
ATOM 1689 C CA . LEU B 1 52 ? -5.039 -1.27 -6.312 1 98.25 52 LEU B CA 1
ATOM 1690 C C . LEU B 1 52 ? -5.117 -0.82 -4.859 1 98.25 52 LEU B C 1
ATOM 1692 O O . LEU B 1 52 ? -4.914 0.358 -4.555 1 98.25 52 LEU B O 1
ATOM 1696 N N . GLN B 1 53 ? -5.488 -1.759 -3.967 1 98.31 53 GLN B N 1
ATOM 1697 C CA . GLN B 1 53 ? -5.48 -1.529 -2.525 1 98.31 53 GLN B CA 1
ATOM 1698 C C . GLN B 1 53 ? -4.492 -2.459 -1.826 1 98.31 53 GLN B C 1
ATOM 1700 O O . GLN B 1 53 ? -4.527 -3.676 -2.027 1 98.31 53 GLN B O 1
ATOM 1705 N N . ILE B 1 54 ? -3.674 -1.817 -1.008 1 98.56 54 ILE B N 1
ATOM 1706 C CA . ILE B 1 54 ? -2.662 -2.551 -0.252 1 98.56 54 ILE B CA 1
ATOM 1707 C C . ILE B 1 54 ? -2.941 -2.42 1.243 1 98.56 54 ILE B C 1
ATOM 1709 O O . ILE B 1 54 ? -2.996 -1.311 1.777 1 98.56 54 ILE B O 1
ATOM 1713 N N . GLY B 1 55 ? -3.152 -3.49 1.861 1 98.19 55 GLY B N 1
ATOM 1714 C CA . GLY B 1 55 ? -3.244 -3.537 3.312 1 98.19 55 GLY B CA 1
ATOM 1715 C C . GLY B 1 55 ? -2.006 -4.113 3.971 1 98.19 55 GLY B C 1
ATOM 1716 O O . GLY B 1 55 ? -1.651 -5.27 3.734 1 98.19 55 GLY B O 1
ATOM 1717 N N . VAL B 1 56 ? -1.349 -3.316 4.785 1 97.62 56 VAL B N 1
ATOM 1718 C CA . VAL B 1 56 ? -0.198 -3.807 5.535 1 97.62 56 VAL B CA 1
ATOM 1719 C C . VAL B 1 56 ? -0.671 -4.516 6.805 1 97.62 56 VAL B C 1
ATOM 1721 O O . VAL B 1 56 ? -1.053 -3.869 7.781 1 97.62 56 VAL B O 1
ATOM 1724 N N . LYS B 1 57 ? -0.546 -5.824 6.789 1 97.12 57 LYS B N 1
ATOM 1725 C CA . LYS B 1 57 ? -1.124 -6.633 7.855 1 97.12 57 LYS B CA 1
ATOM 1726 C C . LYS B 1 57 ? -0.112 -6.875 8.969 1 97.12 57 LYS B C 1
ATOM 1728 O O . LYS B 1 57 ? -0.49 -7.047 10.133 1 97.12 57 LYS B O 1
ATOM 1733 N N . HIS B 1 58 ? 1.084 -7.035 8.648 1 95.75 58 HIS B N 1
ATOM 1734 C CA . HIS B 1 58 ? 2.176 -7.23 9.594 1 95.75 58 HIS B CA 1
ATOM 1735 C C . HIS B 1 58 ? 3.486 -6.672 9.047 1 95.75 58 HIS B C 1
ATOM 1737 O O . HIS B 1 58 ? 3.84 -6.922 7.891 1 95.75 58 HIS B O 1
ATOM 1743 N N . LYS B 1 59 ? 4.113 -5.98 9.859 1 93.56 59 LYS B N 1
ATOM 1744 C CA . LYS B 1 59 ? 5.457 -5.5 9.539 1 93.56 59 LYS B CA 1
ATOM 1745 C C . LYS B 1 59 ? 6.43 -5.797 10.68 1 93.56 59 LYS B C 1
ATOM 1747 O O . LYS B 1 59 ? 6.16 -5.469 11.836 1 93.56 59 LYS B O 1
ATOM 1752 N N . PRO B 1 60 ? 7.539 -6.391 10.312 1 93.06 60 PRO B N 1
ATOM 1753 C CA . PRO B 1 60 ? 8.516 -6.676 11.367 1 93.06 60 PRO B CA 1
ATOM 1754 C C . PRO B 1 60 ? 9.078 -5.41 12.016 1 93.06 60 PRO B C 1
ATOM 1756 O O . PRO B 1 60 ? 8.992 -4.328 11.43 1 93.06 60 PRO B O 1
ATOM 1759 N N . ALA B 1 61 ? 9.648 -5.602 13.195 1 87.69 61 ALA B N 1
ATOM 1760 C CA . ALA B 1 61 ? 10.188 -4.477 13.961 1 87.69 61 ALA B CA 1
ATOM 1761 C C . ALA B 1 61 ? 11.359 -3.824 13.227 1 87.69 61 ALA B C 1
ATOM 1763 O O . ALA B 1 61 ? 11.5 -2.598 13.25 1 87.69 61 ALA B O 1
ATOM 1764 N N . SER B 1 62 ? 12.109 -4.711 12.617 1 88.5 62 SER B N 1
ATOM 1765 C CA . SER B 1 62 ? 13.234 -4.207 11.844 1 88.5 62 SER B CA 1
ATOM 1766 C C . SER B 1 62 ? 13.062 -4.504 10.359 1 88.5 62 SER B C 1
ATOM 1768 O O . SER B 1 62 ? 12.484 -5.527 9.992 1 88.5 62 SER B O 1
ATOM 1770 N N . CYS B 1 63 ? 13.453 -3.543 9.617 1 90.56 63 CYS B N 1
ATOM 1771 C CA . CYS B 1 63 ? 13.406 -3.693 8.164 1 90.56 63 CYS B CA 1
ATOM 1772 C C . CYS B 1 63 ? 14.797 -3.521 7.555 1 90.56 63 CYS B C 1
ATOM 1774 O O . CYS B 1 63 ? 15.094 -2.484 6.961 1 90.56 63 CYS B O 1
ATOM 1776 N N . GLU B 1 64 ? 15.531 -4.562 7.633 1 89.12 64 GLU B N 1
ATOM 1777 C CA . GLU B 1 64 ? 16.906 -4.492 7.156 1 89.12 64 GLU B CA 1
ATOM 1778 C C . GLU B 1 64 ? 16.969 -4.68 5.641 1 89.12 64 GLU B C 1
ATOM 1780 O O . GLU B 1 64 ? 17.859 -4.125 4.98 1 89.12 64 GLU B O 1
ATOM 1785 N N . VAL B 1 65 ? 16.094 -5.512 5.16 1 93.94 65 VAL B N 1
ATOM 1786 C CA . VAL B 1 65 ? 16.062 -5.793 3.729 1 93.94 65 VAL B CA 1
ATOM 1787 C C . VAL B 1 65 ? 14.695 -5.457 3.16 1 93.94 65 VAL B C 1
ATOM 1789 O O . VAL B 1 65 ? 13.68 -6 3.609 1 93.94 65 VAL B O 1
ATOM 1792 N N . GLN B 1 66 ? 14.688 -4.578 2.123 1 95.12 66 GLN B N 1
ATOM 1793 C CA . GLN B 1 66 ? 13.461 -4.145 1.469 1 95.12 66 GLN B CA 1
ATOM 1794 C C . GLN B 1 66 ? 13.453 -4.539 -0.005 1 95.12 66 GLN B C 1
ATOM 1796 O O . GLN B 1 66 ? 14.492 -4.523 -0.663 1 95.12 66 GLN B O 1
ATOM 1801 N N . ALA B 1 67 ? 12.289 -4.773 -0.446 1 96.88 67 ALA B N 1
ATOM 1802 C CA . ALA B 1 67 ? 12.141 -5.148 -1.849 1 96.88 67 ALA B CA 1
ATOM 1803 C C . ALA B 1 67 ? 12.117 -3.918 -2.75 1 96.88 67 ALA B C 1
ATOM 1805 O O . ALA B 1 67 ? 11.367 -2.973 -2.5 1 96.88 67 ALA B O 1
ATOM 1806 N N . HIS B 1 68 ? 12.93 -3.982 -3.807 1 94.5 68 HIS B N 1
ATOM 1807 C CA . HIS B 1 68 ? 13 -2.924 -4.809 1 94.5 68 HIS B CA 1
ATOM 1808 C C . HIS B 1 68 ? 12.82 -3.486 -6.215 1 94.5 68 HIS B C 1
ATOM 1810 O O . HIS B 1 68 ? 12.922 -4.695 -6.422 1 94.5 68 HIS B O 1
ATOM 1816 N N . LYS B 1 69 ? 12.484 -2.506 -7.07 1 93.69 69 LYS B N 1
ATOM 1817 C CA . LYS B 1 69 ? 12.414 -2.922 -8.469 1 93.69 69 LYS B CA 1
ATOM 1818 C C . LYS B 1 69 ? 13.703 -3.623 -8.898 1 93.69 69 LYS B C 1
ATOM 1820 O O . LYS B 1 69 ? 14.797 -3.139 -8.617 1 93.69 69 LYS B O 1
ATOM 1825 N N . GLY B 1 70 ? 13.539 -4.719 -9.547 1 95.75 70 GLY B N 1
ATOM 1826 C CA . GLY B 1 70 ? 14.68 -5.445 -10.086 1 95.75 70 GLY B CA 1
ATOM 1827 C C . GLY B 1 70 ? 15.172 -6.547 -9.164 1 95.75 70 GLY B C 1
ATOM 1828 O O . GLY B 1 70 ? 15.961 -7.402 -9.578 1 95.75 70 GLY B O 1
ATOM 1829 N N . ASP B 1 71 ? 14.727 -6.551 -7.977 1 97.44 71 ASP B N 1
ATOM 1830 C CA . ASP B 1 71 ? 15.148 -7.578 -7.027 1 97.44 71 ASP B CA 1
ATOM 1831 C C . ASP B 1 71 ? 14.516 -8.93 -7.367 1 97.44 71 ASP B C 1
ATOM 1833 O O . ASP B 1 71 ? 13.375 -8.984 -7.836 1 97.44 71 ASP B O 1
ATOM 1837 N N . LYS B 1 72 ? 15.281 -10.023 -7.098 1 98.56 72 LYS B N 1
ATOM 1838 C CA . LYS B 1 72 ? 14.68 -11.352 -7.039 1 98.56 72 LYS B CA 1
ATOM 1839 C C . LYS B 1 72 ? 14.062 -11.617 -5.672 1 98.56 72 LYS B C 1
ATOM 1841 O O . LYS B 1 72 ? 14.75 -11.578 -4.652 1 98.56 72 LYS B O 1
ATOM 1846 N N . ILE B 1 73 ? 12.727 -11.891 -5.75 1 98.44 73 ILE B N 1
ATOM 1847 C CA . ILE B 1 73 ? 12.094 -12.039 -4.445 1 98.44 73 ILE B CA 1
ATOM 1848 C C . ILE B 1 73 ? 11.359 -13.375 -4.379 1 98.44 73 ILE B C 1
ATOM 1850 O O . ILE B 1 73 ? 11.008 -13.953 -5.414 1 98.44 73 ILE B O 1
ATOM 1854 N N . LYS B 1 74 ? 11.242 -13.898 -3.125 1 98.44 74 LYS B N 1
ATOM 1855 C CA . LYS B 1 74 ? 10.43 -15.07 -2.801 1 98.44 74 LYS B CA 1
ATOM 1856 C C . LYS B 1 74 ? 9.219 -14.688 -1.955 1 98.44 74 LYS B C 1
ATOM 1858 O O . LYS B 1 74 ? 9.367 -14.039 -0.912 1 98.44 74 LYS B O 1
ATOM 1863 N N . VAL B 1 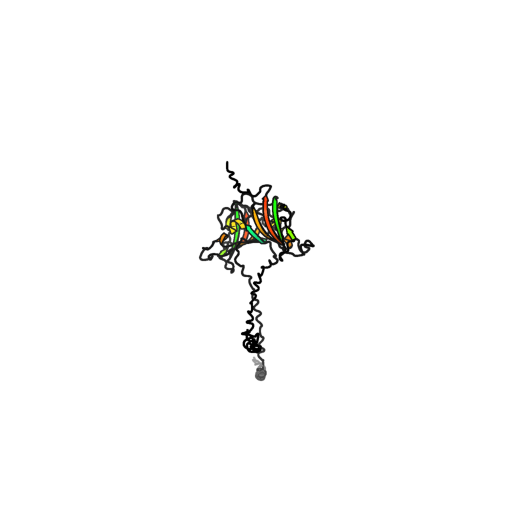75 ? 8.07 -15.148 -2.43 1 98.56 75 VAL B N 1
ATOM 1864 C CA . VAL B 1 75 ? 6.84 -14.742 -1.766 1 98.56 75 VAL B CA 1
ATOM 1865 C C . VAL B 1 75 ? 5.938 -15.961 -1.573 1 98.56 75 VAL B C 1
ATOM 1867 O O . VAL B 1 75 ? 5.703 -16.734 -2.514 1 98.56 75 VAL B O 1
ATOM 1870 N N . HIS B 1 76 ? 5.402 -16.219 -0.321 1 98.5 76 HIS B N 1
ATOM 1871 C CA . HIS B 1 76 ? 4.242 -17.078 -0.129 1 98.5 76 HIS B CA 1
ATOM 1872 C C . HIS B 1 76 ? 2.941 -16.312 -0.35 1 98.5 76 HIS B C 1
ATOM 1874 O O . HIS B 1 76 ? 2.859 -15.125 -0.037 1 98.5 76 HIS B O 1
ATOM 1880 N N . TYR B 1 77 ? 1.982 -17.031 -0.807 1 98.69 77 TYR B N 1
ATOM 1881 C CA . TYR B 1 77 ? 0.744 -16.328 -1.087 1 98.69 77 TYR B CA 1
ATOM 1882 C C . TYR B 1 77 ? -0.446 -17.266 -1.105 1 98.69 77 TYR B C 1
ATOM 1884 O O . TYR B 1 77 ? -0.277 -18.484 -1.273 1 98.69 77 TYR B O 1
ATOM 1892 N N . ARG B 1 78 ? -1.588 -16.75 -0.87 1 98.69 78 ARG B N 1
ATOM 1893 C CA . ARG B 1 78 ? -2.898 -17.328 -1.16 1 98.69 78 ARG B CA 1
ATOM 1894 C C . ARG B 1 78 ? -3.748 -16.359 -1.981 1 98.69 78 ARG B C 1
ATOM 1896 O O . ARG B 1 78 ? -3.98 -15.227 -1.568 1 98.69 78 ARG B O 1
ATOM 1903 N N . GLY B 1 79 ? -4.18 -16.828 -3.162 1 98.38 79 GLY B N 1
ATOM 1904 C CA . GLY B 1 79 ? -5.051 -16.031 -4.02 1 98.38 79 GLY B CA 1
ATOM 1905 C C . GLY B 1 79 ? -6.5 -16.484 -3.969 1 98.38 79 GLY B C 1
ATOM 1906 O O . GLY B 1 79 ? -6.793 -17.672 -4.07 1 98.38 79 GLY B O 1
ATOM 1907 N N . LYS B 1 80 ? -7.391 -15.5 -3.834 1 98.62 80 LYS B N 1
ATOM 1908 C CA . LYS B 1 80 ? -8.82 -15.797 -3.752 1 98.62 80 LYS B CA 1
ATOM 1909 C C . LYS B 1 80 ? -9.633 -14.812 -4.586 1 98.62 80 LYS B C 1
ATOM 1911 O O . LYS B 1 80 ? -9.18 -13.703 -4.855 1 98.62 80 LYS B O 1
ATOM 1916 N N . LEU B 1 81 ? -10.82 -15.227 -4.879 1 98.38 81 LEU B N 1
ATOM 1917 C CA . LEU B 1 81 ? -11.836 -14.336 -5.426 1 98.38 81 LEU B CA 1
ATOM 1918 C C . LEU B 1 81 ? -12.586 -13.625 -4.309 1 98.38 81 LEU B C 1
ATOM 1920 O O . LEU B 1 81 ? -12.406 -13.938 -3.129 1 98.38 81 LEU B O 1
ATOM 1924 N N . THR B 1 82 ? -13.453 -12.664 -4.762 1 97.81 82 THR B N 1
ATOM 1925 C CA . THR B 1 82 ? -14.18 -11.867 -3.775 1 97.81 82 THR B CA 1
ATOM 1926 C C . THR B 1 82 ? -15.18 -12.727 -3.014 1 97.81 82 THR B C 1
ATOM 1928 O O . THR B 1 82 ? -15.578 -12.391 -1.896 1 97.81 82 THR B O 1
ATOM 1931 N N . ASP B 1 83 ? -15.531 -13.875 -3.52 1 96.12 83 ASP B N 1
ATOM 1932 C CA . ASP B 1 83 ? -16.484 -14.742 -2.84 1 96.12 83 ASP B CA 1
ATOM 1933 C C . ASP B 1 83 ? -15.766 -15.727 -1.916 1 96.12 83 ASP B C 1
ATOM 1935 O O . ASP B 1 83 ? -16.406 -16.578 -1.291 1 96.12 83 ASP B O 1
ATOM 1939 N N . GLY B 1 84 ? -14.516 -15.664 -1.934 1 97.38 84 GLY B N 1
ATOM 1940 C CA . GLY B 1 84 ? -13.742 -16.484 -1.018 1 97.38 84 GLY B CA 1
ATOM 1941 C C . GLY B 1 84 ? -13.141 -17.703 -1.682 1 97.38 84 GLY B C 1
ATOM 1942 O O . GLY B 1 84 ? -12.305 -18.406 -1.086 1 97.38 84 GLY B O 1
ATOM 1943 N N . THR B 1 85 ? -13.469 -17.969 -2.881 1 97.75 85 THR B N 1
ATOM 1944 C CA . THR B 1 85 ? -12.93 -19.125 -3.578 1 97.75 85 THR B CA 1
ATOM 1945 C C . THR B 1 85 ? -11.43 -18.969 -3.795 1 97.75 85 THR B C 1
ATOM 1947 O O . THR B 1 85 ? -10.977 -17.984 -4.387 1 97.75 85 THR B O 1
ATOM 1950 N N . VAL B 1 86 ? -10.688 -19.953 -3.326 1 98.12 86 VAL B N 1
ATOM 1951 C CA . VAL B 1 86 ? -9.242 -19.953 -3.508 1 98.12 86 VAL B CA 1
ATOM 1952 C C . VAL B 1 86 ? -8.898 -20.516 -4.887 1 98.12 86 VAL B C 1
ATOM 1954 O O . VAL B 1 86 ? -9.312 -21.625 -5.234 1 98.12 86 VAL B O 1
ATOM 1957 N N . PHE B 1 87 ? -8.117 -19.75 -5.676 1 97.94 87 PHE B N 1
ATOM 1958 C CA . PHE B 1 87 ? -7.797 -20.25 -7.008 1 97.94 87 PHE B CA 1
ATOM 1959 C C . PHE B 1 87 ? -6.344 -20.703 -7.082 1 97.94 87 PHE B C 1
ATOM 1961 O O . PHE B 1 87 ? -5.957 -21.406 -8.016 1 97.94 87 PHE B O 1
ATOM 1968 N N . ASP B 1 88 ? -5.492 -20.281 -6.207 1 96.81 88 ASP B N 1
ATOM 1969 C CA . ASP B 1 88 ? -4.09 -20.672 -6.18 1 96.81 88 ASP B CA 1
ATOM 1970 C C . ASP B 1 88 ? -3.469 -20.406 -4.812 1 96.81 88 ASP B C 1
ATOM 1972 O O . ASP B 1 88 ? -3.904 -19.5 -4.094 1 96.81 88 ASP B O 1
ATOM 1976 N N . SER B 1 89 ? -2.488 -21.188 -4.438 1 97.88 89 SER B N 1
ATOM 1977 C CA . SER B 1 89 ? -1.773 -21 -3.178 1 97.88 89 SER B CA 1
ATOM 1978 C C . SER B 1 89 ? -0.4 -21.656 -3.215 1 97.88 89 SER B C 1
ATOM 1980 O O . SER B 1 89 ? -0.26 -22.781 -3.703 1 97.88 89 SER B O 1
ATOM 1982 N N . SER B 1 90 ? 0.585 -21 -2.734 1 97.19 90 SER B N 1
ATOM 1983 C CA . SER B 1 90 ? 1.912 -21.609 -2.648 1 97.19 90 SER B CA 1
ATOM 1984 C C . SER B 1 90 ? 2.049 -22.469 -1.394 1 97.19 90 SER B C 1
ATOM 1986 O O . SER B 1 90 ? 2.951 -23.297 -1.303 1 97.19 90 SER B O 1
ATOM 1988 N N . PHE B 1 91 ? 1.164 -22.234 -0.446 1 93.44 91 PHE B N 1
ATOM 1989 C CA . PHE B 1 91 ? 1.245 -22.938 0.821 1 93.44 91 PHE B CA 1
ATOM 1990 C C . PHE B 1 91 ? 0.979 -24.438 0.62 1 93.44 91 PHE B C 1
ATOM 1992 O O . PHE B 1 91 ? 1.622 -25.266 1.25 1 93.44 91 PHE B O 1
ATOM 1999 N N . GLU B 1 92 ? 0.095 -24.641 -0.181 1 90.62 92 GLU B N 1
ATOM 2000 C CA . GLU B 1 92 ? -0.244 -26.031 -0.461 1 90.62 92 GLU B CA 1
ATOM 2001 C C . GLU B 1 92 ? 0.917 -26.75 -1.136 1 90.62 92 GLU B C 1
ATOM 2003 O O . GLU B 1 92 ? 1.104 -27.953 -0.937 1 90.62 92 GLU B O 1
ATOM 2008 N N . ARG B 1 93 ? 1.725 -26.031 -1.942 1 92.38 93 ARG B N 1
ATOM 2009 C CA . ARG B 1 93 ? 2.881 -26.594 -2.629 1 92.38 93 ARG B CA 1
ATOM 2010 C C . ARG B 1 93 ? 4.105 -26.594 -1.724 1 92.38 93 ARG B C 1
ATOM 2012 O O . ARG B 1 93 ? 5.109 -27.25 -2.033 1 92.38 93 ARG B O 1
ATOM 2019 N N . GLY B 1 94 ? 4.09 -25.797 -0.743 1 92.56 94 GLY B N 1
ATOM 2020 C CA . GLY B 1 94 ? 5.152 -25.781 0.251 1 92.56 94 GLY B CA 1
ATOM 2021 C C . GLY B 1 94 ? 6.352 -24.953 -0.162 1 92.56 94 GLY B C 1
ATOM 2022 O O . GLY B 1 94 ? 7.355 -24.906 0.551 1 92.56 94 GLY B O 1
ATOM 2023 N N . THR B 1 95 ? 6.348 -24.422 -1.359 1 95.56 95 THR B N 1
ATOM 2024 C CA . THR B 1 95 ? 7.469 -23.625 -1.86 1 95.56 95 THR B CA 1
ATOM 2025 C C . THR B 1 95 ? 7.016 -22.234 -2.246 1 95.56 95 THR B C 1
ATOM 2027 O O . THR B 1 95 ? 6.039 -22.062 -2.982 1 95.56 95 THR B O 1
ATOM 2030 N N . PRO B 1 96 ? 7.734 -21.25 -1.743 1 97.62 96 PRO B N 1
ATOM 2031 C CA . PRO B 1 96 ? 7.402 -19.875 -2.162 1 97.62 96 PRO B CA 1
ATOM 2032 C C . PRO B 1 96 ? 7.641 -19.641 -3.652 1 97.62 96 PRO B C 1
ATOM 2034 O O . PRO B 1 96 ? 8.445 -20.359 -4.27 1 97.62 96 PRO B O 1
ATOM 2037 N N . PHE B 1 97 ? 6.906 -18.766 -4.188 1 97.31 97 PHE B N 1
ATOM 2038 C CA . PHE B 1 97 ? 7.055 -18.375 -5.586 1 97.31 97 PHE B CA 1
ATOM 2039 C C . PHE B 1 97 ? 8.172 -17.344 -5.746 1 97.31 97 PHE B C 1
ATOM 2041 O O . PHE B 1 97 ? 8.219 -16.359 -5.008 1 97.31 97 PHE B O 1
ATOM 2048 N N . GLU B 1 98 ? 9.031 -17.547 -6.66 1 98 98 GLU B N 1
ATOM 2049 C CA . GLU B 1 98 ? 10.18 -16.672 -6.871 1 98 98 GLU B CA 1
ATOM 2050 C C . GLU B 1 98 ? 10.086 -15.969 -8.219 1 98 98 GLU B C 1
ATOM 2052 O O . GLU B 1 98 ? 9.766 -16.594 -9.234 1 98 98 GLU B O 1
ATOM 2057 N N . PHE B 1 99 ? 10.43 -14.688 -8.281 1 98.31 99 PHE B N 1
ATOM 2058 C CA . PHE B 1 99 ? 10.398 -13.914 -9.516 1 98.31 99 PHE B CA 1
ATOM 2059 C C . PHE B 1 99 ? 11.148 -12.594 -9.352 1 98.31 99 PHE B C 1
ATOM 2061 O O . PHE B 1 99 ? 11.531 -12.234 -8.234 1 98.31 99 PHE B O 1
ATOM 2068 N N . GLU B 1 100 ? 11.43 -11.945 -10.461 1 98.5 100 GLU B N 1
ATOM 2069 C CA . GLU B 1 100 ? 12.016 -10.609 -10.438 1 98.5 100 GLU B CA 1
ATOM 2070 C C . GLU B 1 100 ? 10.945 -9.531 -10.32 1 98.5 100 GLU B C 1
ATOM 2072 O O . GLU B 1 100 ? 10.07 -9.422 -11.188 1 98.5 100 GLU B O 1
ATOM 2077 N N . LEU B 1 101 ? 11.109 -8.734 -9.305 1 97.69 101 LEU B N 1
ATOM 2078 C CA . LEU B 1 101 ? 10.078 -7.758 -8.984 1 97.69 101 LEU B CA 1
ATOM 2079 C C . LEU B 1 101 ? 10.148 -6.562 -9.93 1 97.69 101 LEU B C 1
ATOM 2081 O O . LEU B 1 101 ? 11.227 -5.996 -10.141 1 97.69 101 LEU B O 1
ATOM 2085 N N . GLY B 1 102 ? 8.969 -6.188 -10.43 1 94.5 102 GLY B N 1
ATOM 2086 C CA . GLY B 1 102 ? 8.875 -4.957 -11.195 1 94.5 102 GLY B CA 1
ATOM 2087 C C . GLY B 1 102 ? 9.344 -5.113 -12.633 1 94.5 102 GLY B C 1
ATOM 2088 O O . GLY B 1 102 ? 9.609 -4.121 -13.32 1 94.5 102 GLY B O 1
ATOM 2089 N N . SER B 1 103 ? 9.43 -6.312 -13.117 1 95.12 103 SER B N 1
ATOM 2090 C CA . SER B 1 103 ? 9.992 -6.543 -14.445 1 95.12 103 SER B CA 1
ATOM 2091 C C . SER B 1 103 ? 8.906 -6.949 -15.438 1 95.12 103 SER B C 1
ATOM 2093 O O . SER B 1 103 ? 9.195 -7.191 -16.609 1 95.12 103 SER B O 1
ATOM 2095 N N . GLY B 1 104 ? 7.738 -7.039 -14.984 1 95.56 104 GLY B N 1
ATOM 2096 C CA . GLY B 1 104 ? 6.641 -7.375 -15.875 1 95.56 104 GLY B CA 1
ATOM 2097 C C . GLY B 1 104 ? 6.445 -8.875 -16.047 1 95.56 104 GLY B C 1
ATOM 2098 O O . GLY B 1 104 ? 5.699 -9.312 -16.922 1 95.56 104 GLY B O 1
ATOM 2099 N N . HIS B 1 105 ? 7.043 -9.656 -15.172 1 96.62 105 HIS B N 1
ATOM 2100 C CA . HIS B 1 105 ? 6.934 -11.109 -15.273 1 96.62 105 HIS B CA 1
ATOM 2101 C C . HIS B 1 105 ? 5.715 -11.625 -14.523 1 96.62 105 HIS B C 1
ATOM 2103 O O . HIS B 1 105 ? 5.34 -12.797 -14.664 1 96.62 105 HIS B O 1
ATOM 2109 N N . VAL B 1 106 ? 5.18 -10.82 -13.688 1 98.25 106 VAL B N 1
ATOM 2110 C CA . VAL B 1 106 ? 3.957 -11.141 -12.953 1 98.25 106 VAL B CA 1
ATOM 2111 C C . VAL B 1 106 ? 2.896 -10.078 -13.227 1 98.25 106 VAL B C 1
ATOM 2113 O O . VAL B 1 106 ? 3.166 -9.086 -13.906 1 98.25 106 VAL B O 1
ATOM 2116 N N . ILE B 1 107 ? 1.648 -10.352 -12.742 1 98.31 107 ILE B N 1
ATOM 2117 C CA . ILE B 1 107 ? 0.583 -9.383 -12.969 1 98.31 107 ILE B CA 1
ATOM 2118 C C . ILE B 1 107 ? 0.974 -8.039 -12.359 1 98.31 107 ILE B C 1
ATOM 2120 O O . ILE B 1 107 ? 1.683 -7.984 -11.352 1 98.31 107 ILE B O 1
ATOM 2124 N N . LYS B 1 108 ? 0.46 -6.977 -12.914 1 97.69 108 LYS B N 1
ATOM 2125 C CA . LYS B 1 108 ? 0.811 -5.613 -12.531 1 97.69 108 LYS B CA 1
ATOM 2126 C C . LYS B 1 108 ? 0.538 -5.371 -11.047 1 97.69 108 LYS B C 1
ATOM 2128 O O . LYS B 1 108 ? 1.278 -4.641 -10.383 1 97.69 108 LYS B O 1
ATOM 2133 N N . GLY B 1 109 ? -0.57 -5.898 -10.531 1 98.56 109 GLY B N 1
ATOM 2134 C CA . GLY B 1 109 ? -0.893 -5.754 -9.117 1 98.56 109 GLY B CA 1
ATOM 2135 C C . GLY B 1 109 ? 0.207 -6.25 -8.203 1 98.56 109 GLY B C 1
ATOM 2136 O O . GLY B 1 109 ? 0.432 -5.684 -7.129 1 98.56 109 GLY B O 1
ATOM 2137 N N . TRP B 1 110 ? 0.861 -7.258 -8.555 1 98.69 110 TRP B N 1
ATOM 2138 C CA . TRP B 1 110 ? 1.989 -7.773 -7.781 1 98.69 110 TRP B CA 1
ATOM 2139 C C . TRP B 1 110 ? 3.215 -6.883 -7.953 1 98.69 110 TRP B C 1
ATOM 2141 O O . TRP B 1 110 ? 3.855 -6.504 -6.969 1 98.69 110 TRP B O 1
ATOM 2151 N N . ASP B 1 111 ? 3.541 -6.586 -9.188 1 97.44 111 ASP B N 1
ATOM 2152 C CA . ASP B 1 111 ? 4.715 -5.77 -9.492 1 97.44 111 ASP B CA 1
ATOM 2153 C C . ASP B 1 111 ? 4.664 -4.441 -8.742 1 97.44 111 ASP B C 1
ATOM 2155 O O . ASP B 1 111 ? 5.703 -3.893 -8.367 1 97.44 111 ASP B O 1
ATOM 2159 N N . GLN B 1 112 ? 3.545 -3.934 -8.594 1 96.31 112 GLN B N 1
ATOM 2160 C CA . GLN B 1 112 ? 3.396 -2.645 -7.922 1 96.31 112 GLN B CA 1
ATOM 2161 C C . GLN B 1 112 ? 3.158 -2.826 -6.426 1 96.31 112 GLN B C 1
ATOM 2163 O O . GLN B 1 112 ? 3.764 -2.133 -5.605 1 96.31 112 GLN B O 1
ATOM 2168 N N . GLY B 1 113 ? 2.4 -3.732 -6.027 1 98.19 113 GLY B N 1
ATOM 2169 C CA . GLY B 1 113 ? 1.915 -3.869 -4.664 1 98.19 113 GLY B CA 1
ATOM 2170 C C . GLY B 1 113 ? 2.963 -4.41 -3.709 1 98.19 113 GLY B C 1
ATOM 2171 O O . GLY B 1 113 ? 2.846 -4.25 -2.492 1 98.19 113 GLY B O 1
ATOM 2172 N N . LEU B 1 114 ? 3.986 -4.996 -4.246 1 98.25 114 LEU B N 1
ATOM 2173 C CA . LEU B 1 114 ? 4.965 -5.648 -3.383 1 98.25 114 LEU B CA 1
ATOM 2174 C C . LEU B 1 114 ? 6.215 -4.785 -3.227 1 98.25 114 LEU B C 1
ATOM 2176 O O . LEU B 1 114 ? 7.125 -5.137 -2.473 1 98.25 114 LEU B O 1
ATOM 2180 N N . LEU B 1 115 ? 6.27 -3.646 -3.924 1 96.12 115 LEU B N 1
ATOM 2181 C CA . LEU B 1 115 ? 7.395 -2.729 -3.775 1 96.12 115 LEU B CA 1
ATOM 2182 C C . LEU B 1 115 ? 7.469 -2.182 -2.354 1 96.12 115 LEU B C 1
ATOM 2184 O O . LEU B 1 115 ? 6.441 -1.85 -1.759 1 96.12 115 LEU B O 1
ATOM 2188 N N . GLY B 1 116 ? 8.711 -2.156 -1.828 1 94.75 116 GLY B N 1
ATOM 2189 C CA . GLY B 1 116 ? 8.945 -1.536 -0.534 1 94.75 116 GLY B CA 1
ATOM 2190 C C . GLY B 1 116 ? 8.648 -2.461 0.633 1 94.75 116 GLY B C 1
ATOM 2191 O O . GLY B 1 116 ? 8.797 -2.07 1.793 1 94.75 116 GLY B O 1
ATOM 2192 N N . MET B 1 117 ? 8.273 -3.631 0.336 1 97 117 MET B N 1
ATOM 2193 C CA . MET B 1 117 ? 8.023 -4.598 1.4 1 97 117 MET B CA 1
ATOM 2194 C C . MET B 1 117 ? 9.32 -4.973 2.111 1 97 117 MET B C 1
ATOM 2196 O O . MET B 1 117 ? 10.367 -5.102 1.476 1 97 117 MET B O 1
ATOM 2200 N N . CYS B 1 118 ? 9.141 -5.191 3.393 1 96.69 118 CYS B N 1
ATOM 2201 C CA . CYS B 1 118 ? 10.25 -5.727 4.184 1 96.69 118 CYS B CA 1
ATOM 2202 C C . CYS B 1 118 ? 10.172 -7.246 4.258 1 96.69 118 CYS B C 1
ATOM 2204 O O . CYS B 1 118 ? 9.086 -7.816 4.336 1 96.69 118 CYS B O 1
ATOM 2206 N N . VAL B 1 119 ? 11.422 -7.855 4.27 1 97.56 119 VAL B N 1
ATOM 2207 C CA . VAL B 1 119 ? 11.414 -9.297 4.496 1 97.56 119 VAL B CA 1
ATOM 2208 C C . VAL B 1 119 ? 10.656 -9.617 5.781 1 97.56 119 VAL B C 1
ATOM 2210 O O . VAL B 1 119 ? 10.883 -8.984 6.816 1 97.56 119 VAL B O 1
ATOM 2213 N N . GLY B 1 120 ? 9.766 -10.578 5.746 1 96.81 120 GLY B N 1
ATOM 2214 C CA . GLY B 1 120 ? 8.945 -10.953 6.887 1 96.81 120 GLY B CA 1
ATOM 2215 C C . GLY B 1 120 ? 7.621 -10.211 6.938 1 96.81 120 GLY B C 1
ATOM 2216 O O . GLY B 1 120 ? 6.734 -10.562 7.719 1 96.81 120 GLY B O 1
ATOM 2217 N N . GLU B 1 121 ? 7.449 -9.242 6.09 1 97.75 121 GLU B N 1
ATOM 2218 C CA . GLU B 1 121 ? 6.227 -8.445 6.062 1 97.75 121 GLU B CA 1
ATOM 2219 C C . GLU B 1 121 ? 5.094 -9.195 5.375 1 97.75 121 GLU B C 1
ATOM 2221 O O . GLU B 1 121 ? 5.332 -9.977 4.445 1 97.75 121 GLU B O 1
ATOM 2226 N N . LYS B 1 122 ? 3.844 -8.969 5.871 1 98.5 122 LYS B N 1
ATOM 2227 C CA . LYS B 1 122 ? 2.631 -9.516 5.266 1 98.5 122 LYS B CA 1
ATOM 2228 C C . LYS B 1 122 ? 1.734 -8.398 4.738 1 98.5 122 LYS B C 1
ATOM 2230 O O . LYS B 1 122 ? 1.499 -7.402 5.426 1 98.5 122 LYS B O 1
ATOM 2235 N N . ARG B 1 123 ? 1.311 -8.594 3.49 1 98.81 123 ARG B N 1
ATOM 2236 C CA . ARG B 1 123 ? 0.38 -7.66 2.861 1 98.81 123 ARG B CA 1
ATOM 2237 C C . ARG B 1 123 ? -0.815 -8.398 2.266 1 98.81 123 ARG B C 1
ATOM 2239 O O . ARG B 1 123 ? -0.678 -9.523 1.784 1 98.81 123 ARG B O 1
ATOM 2246 N N . LYS B 1 124 ? -1.932 -7.754 2.375 1 98.75 124 LYS B N 1
ATOM 2247 C CA . LYS B 1 124 ? -3.098 -8.125 1.578 1 98.75 124 LYS B CA 1
ATOM 2248 C C . LYS B 1 124 ? -3.262 -7.195 0.38 1 98.75 124 LYS B C 1
ATOM 2250 O O . LYS B 1 124 ? -3.291 -5.973 0.537 1 98.75 124 LYS B O 1
ATOM 2255 N N . LEU B 1 125 ? -3.363 -7.766 -0.811 1 98.75 125 LEU B N 1
ATOM 2256 C CA . LEU B 1 125 ? -3.572 -7 -2.035 1 98.75 125 LEU B CA 1
ATOM 2257 C C . LEU B 1 125 ? -4.969 -7.242 -2.596 1 98.75 125 LEU B C 1
ATOM 2259 O O . LEU B 1 125 ? -5.391 -8.391 -2.746 1 98.75 125 LEU B O 1
ATOM 2263 N N . LYS B 1 126 ? -5.664 -6.219 -2.811 1 98.75 126 LYS B N 1
ATOM 2264 C CA . LYS B 1 126 ? -6.848 -6.258 -3.664 1 98.75 126 LYS B CA 1
ATOM 2265 C C . LYS B 1 126 ? -6.559 -5.645 -5.031 1 98.75 126 LYS B C 1
ATOM 2267 O O . LYS B 1 126 ? -6.293 -4.445 -5.133 1 98.75 126 LYS B O 1
ATOM 2272 N N . ILE B 1 127 ? -6.738 -6.492 -6.023 1 98.69 127 ILE B N 1
ATOM 2273 C CA . ILE B 1 127 ? -6.227 -6.148 -7.348 1 98.69 127 ILE B CA 1
ATOM 2274 C C . ILE B 1 127 ? -7.379 -6.082 -8.344 1 98.69 127 ILE B C 1
ATOM 2276 O O . ILE B 1 127 ? -8.07 -7.078 -8.57 1 98.69 127 ILE B O 1
ATOM 2280 N N . PRO B 1 128 ? -7.559 -4.887 -8.898 1 98.62 128 PRO B N 1
ATOM 2281 C CA . PRO B 1 128 ? -8.602 -4.82 -9.922 1 98.62 128 PRO B CA 1
ATOM 2282 C C . PRO B 1 128 ? -8.266 -5.652 -11.156 1 98.62 128 PRO B C 1
ATOM 2284 O O . PRO B 1 128 ? -7.094 -5.941 -11.414 1 98.62 128 PRO B O 1
ATOM 2287 N N . ALA B 1 129 ? -9.297 -5.945 -11.938 1 98.62 129 ALA B N 1
ATOM 2288 C CA . ALA B 1 129 ? -9.141 -6.801 -13.109 1 98.62 129 ALA B CA 1
ATOM 2289 C C . ALA B 1 129 ? -8.086 -6.242 -14.062 1 98.62 129 ALA B C 1
ATOM 2291 O O . ALA B 1 129 ? -7.277 -6.992 -14.617 1 98.62 129 ALA B O 1
ATOM 2292 N N . LYS B 1 130 ? -8.062 -4.973 -14.234 1 98.06 130 LYS B N 1
ATOM 2293 C CA . LYS B 1 130 ? -7.184 -4.344 -15.211 1 98.06 130 LYS B CA 1
ATOM 2294 C C . LYS B 1 130 ? -5.715 -4.531 -14.836 1 98.06 130 LYS B C 1
ATOM 2296 O O . LYS B 1 130 ? -4.824 -4.352 -15.664 1 98.06 130 LYS B O 1
ATOM 2301 N N . MET B 1 131 ? -5.438 -4.875 -13.625 1 98.38 131 MET B N 1
ATOM 2302 C CA . MET B 1 131 ? -4.074 -5.098 -13.148 1 98.38 131 MET B CA 1
ATOM 2303 C C . MET B 1 131 ? -3.83 -6.578 -12.875 1 98.38 131 MET B C 1
ATOM 2305 O O . MET B 1 131 ? -2.82 -6.941 -12.266 1 98.38 131 MET B O 1
ATOM 2309 N N . GLY B 1 132 ? -4.809 -7.312 -13.102 1 98.44 132 GLY B N 1
ATOM 2310 C CA . GLY B 1 132 ? -4.723 -8.758 -12.992 1 98.44 132 GLY B CA 1
ATOM 2311 C C . GLY B 1 132 ? -4.871 -9.469 -14.32 1 98.44 132 GLY B C 1
ATOM 2312 O O . GLY B 1 132 ? -4.059 -9.273 -15.234 1 98.44 132 GLY B O 1
ATOM 2313 N N . TYR B 1 133 ? -6.094 -10.227 -14.438 1 98.56 133 TYR B N 1
ATOM 2314 C CA . TYR B 1 133 ? -6.25 -11.039 -15.641 1 98.56 133 TYR B CA 1
ATOM 2315 C C . TYR B 1 133 ? -7.281 -10.422 -16.578 1 98.56 133 TYR B C 1
ATOM 2317 O O . TYR B 1 133 ? -7.746 -11.078 -17.516 1 98.56 133 TYR B O 1
ATOM 2325 N N . GLY B 1 134 ? -7.738 -9.258 -16.312 1 98.19 134 GLY B N 1
ATOM 2326 C CA . GLY B 1 134 ? -8.57 -8.484 -17.219 1 98.19 134 GLY B CA 1
ATOM 2327 C C . GLY B 1 134 ? -9.914 -9.125 -17.5 1 98.19 134 GLY B C 1
ATOM 2328 O O . GLY B 1 134 ? -10.398 -9.922 -16.703 1 98.19 134 GLY B O 1
ATOM 2329 N N . GLU B 1 135 ? -10.523 -8.648 -18.594 1 97.81 135 GLU B N 1
ATOM 2330 C CA . GLU B 1 135 ? -11.875 -9.047 -18.984 1 97.81 135 GLU B CA 1
ATOM 2331 C C . GLU B 1 135 ? -11.914 -10.516 -19.406 1 97.81 135 GLU B C 1
ATOM 2333 O O . GLU B 1 135 ? -12.961 -11.164 -19.328 1 97.81 135 GLU B O 1
ATOM 2338 N N . ARG B 1 136 ? -10.836 -11.07 -19.828 1 97.44 136 ARG B N 1
ATOM 2339 C CA . ARG B 1 136 ? -10.797 -12.445 -20.297 1 97.44 136 ARG B CA 1
ATOM 2340 C C . ARG B 1 136 ? -10.656 -13.422 -19.125 1 97.44 136 ARG B C 1
ATOM 2342 O O . ARG B 1 136 ? -11.07 -14.578 -19.234 1 97.44 136 ARG B O 1
ATOM 2349 N N . GLY B 1 137 ? -10.086 -12.914 -18.094 1 98.06 137 GLY B N 1
ATOM 2350 C CA . GLY B 1 137 ? -9.797 -13.805 -16.984 1 98.06 137 GLY B CA 1
ATOM 2351 C C . GLY B 1 137 ? -8.773 -14.867 -17.328 1 98.06 137 GLY B C 1
ATOM 2352 O O . GLY B 1 137 ? -7.941 -14.68 -18.219 1 98.06 137 GLY B O 1
ATOM 2353 N N . SER B 1 138 ? -8.758 -15.875 -16.375 1 97.75 138 SER B N 1
ATOM 2354 C CA . SER B 1 138 ? -7.938 -17.062 -16.562 1 97.75 138 SER B CA 1
ATOM 2355 C C . SER B 1 138 ? -8.742 -18.328 -16.297 1 97.75 138 SER B C 1
ATOM 2357 O O . SER B 1 138 ? -8.547 -19 -15.273 1 97.75 138 SER B O 1
ATOM 2359 N N . PRO B 1 139 ? -9.664 -18.656 -17.281 1 96.38 139 PRO B N 1
ATOM 2360 C CA . PRO B 1 139 ? -10.492 -19.844 -17.094 1 96.38 139 PRO B CA 1
ATOM 2361 C C . PRO B 1 139 ? -9.664 -21.125 -16.938 1 96.38 139 PRO B C 1
ATOM 2363 O O . PRO B 1 139 ? -8.578 -21.234 -17.516 1 96.38 139 PRO B O 1
ATOM 2366 N N . PRO B 1 140 ? -10.133 -22.141 -15.984 1 96.5 140 PRO B N 1
ATOM 2367 C CA . PRO B 1 140 ? -11.5 -22.109 -15.453 1 96.5 140 PRO B CA 1
ATOM 2368 C C . PRO B 1 140 ? -11.578 -21.438 -14.086 1 96.5 140 PRO B C 1
ATOM 2370 O O . PRO B 1 140 ? -12.68 -21.234 -13.562 1 96.5 140 PRO B O 1
ATOM 2373 N N . LYS B 1 141 ? -10.594 -21.031 -13.523 1 97.25 141 LYS B N 1
ATOM 2374 C CA . LYS B 1 141 ? -10.633 -20.703 -12.102 1 97.25 141 LYS B CA 1
ATOM 2375 C C . LYS B 1 141 ? -10.906 -19.219 -11.875 1 97.25 141 LYS B C 1
ATOM 2377 O O . LYS B 1 141 ? -11.508 -18.844 -10.867 1 97.25 141 LYS B O 1
ATOM 2382 N N . ILE B 1 142 ? -10.469 -18.375 -12.773 1 98.25 142 ILE B N 1
ATOM 2383 C CA . ILE B 1 142 ? -10.609 -16.938 -12.586 1 98.25 142 ILE B CA 1
ATOM 2384 C C . ILE B 1 142 ? -11.516 -16.359 -13.672 1 98.25 142 ILE B C 1
ATOM 2386 O O . ILE B 1 142 ? -11.133 -16.297 -14.836 1 98.25 142 ILE B O 1
ATOM 2390 N N . PRO B 1 143 ? -12.703 -15.938 -13.289 1 98.06 143 PRO B N 1
ATOM 2391 C CA . PRO B 1 143 ? -13.609 -15.367 -14.289 1 98.06 143 PRO B CA 1
ATOM 2392 C C . PRO B 1 143 ? -13.117 -14.031 -14.836 1 98.06 143 PRO B C 1
ATOM 2394 O O . PRO B 1 143 ? -12.297 -13.359 -14.203 1 98.06 143 PRO B O 1
ATOM 2397 N N . GLY B 1 144 ? -13.695 -13.664 -16 1 97.94 144 GLY B N 1
ATOM 2398 C CA . GLY B 1 144 ? -13.414 -12.352 -16.562 1 97.94 144 GLY B CA 1
ATOM 2399 C C . GLY B 1 144 ? -13.859 -11.219 -15.648 1 97.94 144 GLY B C 1
ATOM 2400 O O . GLY B 1 144 ? -14.922 -11.289 -15.031 1 97.94 144 GLY B O 1
ATOM 2401 N N . GLY B 1 145 ? -13 -10.109 -15.586 1 98.06 145 GLY B N 1
ATOM 2402 C CA . GLY B 1 145 ? -13.367 -8.914 -14.836 1 98.06 145 GLY B CA 1
ATOM 2403 C C . GLY B 1 145 ? -13.227 -9.094 -13.336 1 98.06 145 GLY B C 1
ATOM 2404 O O . GLY B 1 145 ? -13.602 -8.211 -12.562 1 98.06 145 GLY B O 1
ATOM 2405 N N . ALA B 1 146 ? -12.57 -10.117 -12.961 1 98.12 146 ALA B N 1
ATOM 2406 C CA . ALA B 1 146 ? -12.539 -10.445 -11.539 1 98.12 146 ALA B CA 1
ATOM 2407 C C . ALA B 1 146 ? -11.523 -9.594 -10.797 1 98.12 146 ALA B C 1
ATOM 2409 O O . ALA B 1 146 ? -10.422 -9.352 -11.297 1 98.12 146 ALA B O 1
ATOM 2410 N N . THR B 1 147 ? -11.945 -9.125 -9.602 1 98.69 147 THR B N 1
ATOM 2411 C CA . THR B 1 147 ? -11 -8.648 -8.602 1 98.69 147 THR B CA 1
ATOM 2412 C C . THR B 1 147 ? -10.297 -9.812 -7.914 1 98.69 147 THR B C 1
ATOM 2414 O O . THR B 1 147 ? -10.938 -10.797 -7.539 1 98.69 147 THR B O 1
ATOM 2417 N N . LEU B 1 148 ? -9.047 -9.688 -7.82 1 98.81 148 LEU B N 1
ATOM 2418 C CA . LEU B 1 148 ? -8.273 -10.711 -7.125 1 98.81 148 LEU B CA 1
ATOM 2419 C C . LEU B 1 148 ? -7.844 -10.227 -5.742 1 98.81 148 LEU B C 1
ATOM 2421 O O . LEU B 1 148 ? -7.461 -9.062 -5.582 1 98.81 148 LEU B O 1
ATOM 2425 N N . ILE B 1 149 ? -7.926 -11.117 -4.773 1 98.81 149 ILE B N 1
ATOM 2426 C CA . ILE B 1 149 ? -7.414 -10.844 -3.436 1 98.81 149 ILE B CA 1
ATOM 2427 C C . ILE B 1 149 ? -6.25 -11.781 -3.129 1 98.81 149 ILE B C 1
ATOM 2429 O O . ILE B 1 149 ? -6.387 -13.008 -3.225 1 98.81 149 ILE B O 1
ATOM 2433 N N . PHE B 1 150 ? -5.09 -11.172 -2.77 1 98.81 150 PHE B N 1
ATOM 2434 C CA . PHE B 1 150 ? -3.918 -11.961 -2.414 1 98.81 150 PHE B CA 1
ATOM 2435 C C . PHE B 1 150 ? -3.475 -11.664 -0.986 1 98.81 150 PHE B C 1
ATOM 2437 O O . PHE B 1 150 ? -3.26 -10.508 -0.629 1 98.81 150 PHE B O 1
ATOM 2444 N N . ASP B 1 151 ? -3.449 -12.68 -0.161 1 98.69 151 ASP B N 1
ATOM 2445 C CA . ASP B 1 151 ? -2.617 -12.617 1.036 1 98.69 151 ASP B CA 1
ATOM 2446 C C . ASP B 1 151 ? -1.176 -13.016 0.721 1 98.69 151 ASP B C 1
ATOM 2448 O O . ASP B 1 151 ? -0.928 -14.094 0.169 1 98.69 151 ASP B O 1
ATOM 2452 N N . THR B 1 152 ? -0.21 -12.125 1.105 1 98.81 152 THR B N 1
ATOM 2453 C CA . THR B 1 152 ? 1.178 -12.359 0.724 1 98.81 152 THR B CA 1
ATOM 2454 C C . THR B 1 152 ? 2.102 -12.219 1.929 1 98.81 152 THR B C 1
ATOM 2456 O O . THR B 1 152 ? 1.781 -11.508 2.883 1 98.81 152 THR B O 1
ATOM 2459 N N . GLU B 1 153 ? 3.182 -12.898 1.886 1 98.31 153 GLU B N 1
ATOM 2460 C CA . GLU B 1 153 ? 4.297 -12.758 2.816 1 98.31 153 GLU B CA 1
ATOM 2461 C C . GLU B 1 153 ? 5.633 -12.773 2.084 1 98.31 153 GLU B C 1
ATOM 2463 O O . GLU B 1 153 ? 5.906 -13.688 1.301 1 98.31 153 GLU B O 1
ATOM 2468 N N . LEU B 1 154 ? 6.441 -11.75 2.33 1 98.44 154 LEU B N 1
ATOM 2469 C CA . LEU B 1 154 ? 7.758 -11.711 1.702 1 98.44 154 LEU B CA 1
ATOM 2470 C C . LEU B 1 154 ? 8.766 -12.547 2.486 1 98.44 154 LEU B C 1
ATOM 2472 O O . LEU B 1 154 ? 9.039 -12.258 3.652 1 98.44 154 LEU B O 1
ATOM 2476 N N . ILE B 1 155 ? 9.336 -13.484 1.791 1 97.81 155 ILE B N 1
ATOM 2477 C CA . ILE B 1 155 ? 10.18 -14.469 2.463 1 97.81 155 ILE B CA 1
ATOM 2478 C C . ILE B 1 155 ? 11.648 -14.078 2.299 1 97.81 155 ILE B C 1
ATOM 2480 O O . ILE B 1 155 ? 12.445 -14.242 3.225 1 97.81 155 ILE B O 1
ATOM 2484 N N . ALA B 1 156 ? 11.992 -13.617 1.102 1 98 156 ALA B N 1
ATOM 2485 C CA . ALA B 1 156 ? 13.398 -13.32 0.856 1 98 156 ALA B CA 1
ATOM 2486 C C . ALA B 1 156 ? 13.555 -12.312 -0.282 1 98 156 ALA B C 1
ATOM 2488 O O . ALA B 1 156 ? 12.695 -12.227 -1.159 1 98 156 ALA B O 1
ATOM 2489 N N . VAL B 1 157 ? 14.656 -11.602 -0.218 1 98.06 157 VAL B N 1
ATOM 2490 C CA . VAL B 1 157 ? 15.102 -10.688 -1.266 1 98.06 157 VAL B CA 1
ATOM 2491 C C . VAL B 1 157 ? 16.562 -10.984 -1.625 1 98.06 157 VAL B C 1
ATOM 2493 O O . VAL B 1 157 ? 17.438 -10.891 -0.773 1 98.06 157 VAL B O 1
ATOM 2496 N N . ASN B 1 158 ? 16.703 -11.328 -2.822 1 97.88 158 ASN B N 1
ATOM 2497 C CA . ASN B 1 158 ? 18.047 -11.633 -3.312 1 97.88 158 ASN B CA 1
ATOM 2498 C C . ASN B 1 158 ? 18.766 -12.617 -2.398 1 97.88 158 ASN B C 1
ATOM 2500 O O . ASN B 1 158 ? 19.922 -12.406 -2.039 1 97.88 158 ASN B O 1
ATOM 2504 N N . GLY B 1 159 ? 18.062 -13.547 -2.004 1 95.19 159 GLY B N 1
ATOM 2505 C CA . GLY B 1 159 ? 18.641 -14.633 -1.22 1 95.19 159 GLY B CA 1
ATOM 2506 C C . GLY B 1 159 ? 18.719 -14.312 0.261 1 95.19 159 GLY B C 1
ATOM 2507 O O . GLY B 1 159 ? 19.094 -15.172 1.065 1 95.19 159 GLY B O 1
ATOM 2508 N N . LYS B 1 160 ? 18.422 -13.094 0.617 1 93 160 LYS B N 1
ATOM 2509 C CA . LYS B 1 160 ? 18.438 -12.727 2.029 1 93 160 LYS B CA 1
ATOM 2510 C C . LYS B 1 160 ? 17.062 -12.891 2.66 1 93 160 LYS B C 1
ATOM 2512 O O . LYS B 1 160 ? 16.109 -12.219 2.264 1 93 160 LYS B O 1
ATOM 2517 N N . GLY B 1 161 ? 16.938 -13.828 3.635 1 89.38 161 GLY B N 1
ATOM 2518 C CA . GLY B 1 161 ? 15.664 -14.125 4.273 1 89.38 161 GLY B CA 1
ATOM 2519 C C . GLY B 1 161 ? 15.539 -13.516 5.66 1 89.38 161 GLY B C 1
ATOM 2520 O O . GLY B 1 161 ? 16.406 -12.766 6.098 1 89.38 161 GLY B O 1
ATOM 2521 N N . ALA B 1 162 ? 14.289 -13.781 6.207 1 70.19 162 ALA B N 1
ATOM 2522 C CA . ALA B 1 162 ? 14.055 -13.297 7.562 1 70.19 162 ALA B CA 1
ATOM 2523 C C . ALA B 1 162 ? 15 -13.969 8.555 1 70.19 162 ALA B C 1
ATOM 2525 O O . ALA B 1 162 ? 15.305 -15.156 8.422 1 70.19 162 ALA B O 1
ATOM 2526 N N . VAL B 1 163 ? 15.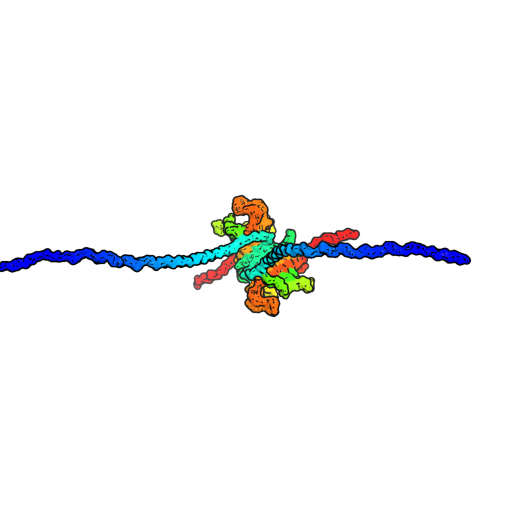945 -13.312 9.102 1 57.59 163 VAL B N 1
ATOM 2527 C CA . VAL B 1 163 ? 16.766 -13.922 10.141 1 57.59 163 VAL B CA 1
ATOM 2528 C C . VAL B 1 163 ? 15.883 -14.516 11.227 1 57.59 163 VAL B C 1
ATOM 2530 O O . VAL B 1 163 ? 14.961 -13.859 11.711 1 57.59 163 VAL B O 1
ATOM 2533 N N . LEU B 1 164 ? 15.555 -15.688 11.133 1 49.94 164 LEU B N 1
ATOM 2534 C CA . LEU B 1 164 ? 14.938 -16.297 12.305 1 49.94 164 LEU B CA 1
ATOM 2535 C C . LEU B 1 164 ? 15.703 -15.922 13.57 1 49.94 164 LEU B C 1
ATOM 2537 O O . LEU B 1 164 ? 16.938 -15.859 13.562 1 49.94 164 LEU B O 1
ATOM 2541 N N . GLY B 1 165 ? 15.336 -14.953 14.289 1 41.94 165 GLY B N 1
ATOM 2542 C CA . GLY B 1 165 ? 15.969 -14.82 15.594 1 41.94 165 GLY B CA 1
ATOM 2543 C C . GLY B 1 165 ? 16.422 -16.141 16.172 1 41.94 165 GLY B C 1
ATOM 2544 O O . GLY B 1 165 ? 15.734 -17.156 16.047 1 41.94 165 GLY B O 1
ATOM 2545 N N . ASP B 1 166 ? 17.75 -16.453 16.141 1 39.19 166 ASP B N 1
ATOM 2546 C CA . ASP B 1 166 ? 18.453 -17.484 16.875 1 39.19 166 ASP B CA 1
ATOM 2547 C C . ASP B 1 166 ? 17.844 -17.688 18.266 1 39.19 166 ASP B C 1
ATOM 2549 O O . ASP B 1 166 ? 18.141 -16.922 19.188 1 39.19 166 ASP B O 1
ATOM 2553 N N . ASP B 1 167 ? 16.625 -17.812 18.562 1 36.81 167 ASP B N 1
ATOM 2554 C CA . ASP B 1 167 ? 16.422 -18.25 19.938 1 36.81 167 ASP B CA 1
ATOM 2555 C C . ASP B 1 167 ? 17.062 -19.625 20.156 1 36.81 167 ASP B C 1
ATOM 2557 O O . ASP B 1 167 ? 16.984 -20.188 21.25 1 36.81 167 ASP B O 1
ATOM 2561 N N . ASN B 1 168 ? 17.188 -20.516 19.188 1 35.75 168 ASN B N 1
ATOM 2562 C CA . ASN B 1 168 ? 17.438 -21.875 19.672 1 35.75 168 ASN B CA 1
ATOM 2563 C C . ASN B 1 168 ? 18.906 -22.047 20.062 1 35.75 168 ASN B C 1
ATOM 2565 O O . ASN B 1 168 ? 19.703 -22.578 19.297 1 35.75 168 ASN B O 1
ATOM 2569 N N . LYS B 1 169 ? 19.781 -21.141 20.406 1 33.31 169 LYS B N 1
ATOM 2570 C CA . LYS B 1 169 ? 20.984 -21.719 21.016 1 33.31 169 LYS B CA 1
ATOM 2571 C C . LYS B 1 169 ? 20.625 -22.5 22.266 1 33.31 169 LYS B C 1
ATOM 2573 O O . LYS B 1 169 ? 20.188 -21.922 23.266 1 33.31 169 LYS B O 1
ATOM 2578 N N . GLY B 1 170 ? 20.125 -23.672 22.156 1 27.02 170 GLY B N 1
ATOM 2579 C CA . GLY B 1 170 ? 20.219 -24.734 23.141 1 27.02 170 GLY B CA 1
ATOM 2580 C C . GLY B 1 170 ? 21.609 -24.844 23.766 1 27.02 170 GLY B C 1
ATOM 2581 O O . GLY B 1 170 ? 22.609 -24.906 23.047 1 27.02 170 GLY B O 1
ATOM 2582 N N . GLU B 1 171 ? 21.906 -24.188 24.828 1 28.75 171 GLU B N 1
ATOM 2583 C CA . GLU B 1 171 ? 22.812 -24.703 25.844 1 28.75 171 GLU B CA 1
ATOM 2584 C C . GLU B 1 171 ? 22.609 -26.203 26.062 1 28.75 171 GLU B C 1
ATOM 2586 O O . GLU B 1 171 ? 21.531 -26.625 26.469 1 28.75 171 GLU B O 1
ATOM 2591 N N . LEU B 1 172 ? 23.047 -27.016 25.094 1 21.58 172 LEU B N 1
ATOM 2592 C CA . LEU B 1 172 ? 23.578 -28.266 25.625 1 21.58 172 LEU B CA 1
ATOM 2593 C C . LEU B 1 172 ? 24.812 -28.016 26.469 1 21.58 172 LEU B C 1
ATOM 2595 O O . LEU B 1 172 ? 25.594 -27.094 26.203 1 21.58 172 LEU B O 1
#

Radius of gyration: 40.19 Å; Cα contacts (8 Å, |Δi|>4): 609; chains: 2; bounding box: 111×164×97 Å

InterPro domains:
  IPR001179 FKBP-type peptidyl-prolyl cis-trans isomerase domain [PF00254] (63-155)
  IPR001179 FKBP-type peptidyl-prolyl cis-trans isomerase domain [PS50059] (70-158)
  IPR044609 Peptidyl-prolyl cis-trans isomerase FKBP2/11 [PTHR45779] (32-160)
  IPR046357 Peptidyl-prolyl cis-trans isomerase domain superfamily [G3DSA:3.10.50.40] (38-158)